Protein AF-0000000067003839 (afdb_homodimer)

Secondary structure (DSSP, 8-state):
-----EEEEEEESSS-TTGGGSHHHHHHHHHHHHHHTTTTTTSSS-TTEEEEEEEE-TTS-EEESHHHHHHHHHHHTTT-SEEEEEEEEEEEEE-SSEEEEEEEEEEEEE-SSPPPTT---EE-TT--EESEEEEEEEEEEEEE-TT-TTTTEEEEEEEEEE--HHHHHHHHHTTSS--/-PPP-EEEEEEESSS-TTGGGSHHHHHHHHHHHHHHTTTTTTSSS-TTEEEEEEEE-TTS-EEESHHHHHHHHHHHTTT-SEEEEEEEEEEEEE-SSEEEEEEEEEEEEE-SSPPPTT---EE-TT--EESEEEEEEEEEEEEE-TT-TTTTEEEEEEEEEE--HHHHHHHHHTTSS--

Sequence (358 aa):
MSVPTQPAFIHVGTWDDETRKHPAMKWMEDYTRNFNKRADWGQDECDWFSADFTLVKPDGSSHTGNAQAFKESKSMYQFFTSESHEPYLLVTWETKDGWNMIGQAHLFANLPGQATPQEKKVKDLQGREWDVKIPSAFVFHYVRQSGAAHEGIVLKRTEIMSDSMPAVQMLMARGVIKKMSVPTQPAFIHVGTWDDETRKHPAMKWMEDYTRNFNKRADWGQDECDWFSADFTLVKPDGSSHTGNAQAFKESKSMYQFFTSESHEPYLLVTWETKDGWNMIGQAHLFANLPGQATPQEKKVKDLQGREWDVKIPSAFVFHYVRQSGAAHEGIVLKRTEIMSDSMPAVQMLMARGVIKK

Organism: NCBI:txid86049

Nearest PDB structures (foldseek):
  3cnx-assembly1_B  TM=7.252E-01  e=3.110E-03  Streptomyces avermitilis
  3cnx-assembly2_C-2  TM=6.337E-01  e=1.577E-03  Streptomyces avermitilis
  3cnx-assembly1_A  TM=6.922E-01  e=6.490E-03  Streptomyces avermitilis
  1q40-assembly3_C-2  TM=6.680E-01  e=5.477E-03  Candida albicans
  4wwu-assembly2_I  TM=5.087E-01  e=8.613E-03  Saccharomyces cerevisiae S288C

Solvent-accessible surface area (backbone atoms only — not comparable to full-atom values): 18745 Å² total; per-residue (Å²): 126,86,63,73,57,44,64,23,35,71,45,81,44,55,93,46,77,70,47,52,55,31,68,67,49,34,51,47,51,52,49,49,54,38,54,50,68,50,60,65,68,86,49,68,54,51,76,57,40,32,71,70,13,30,35,29,44,29,72,53,53,71,36,66,26,26,41,58,21,42,52,51,57,50,58,73,50,64,71,39,78,43,47,43,77,46,43,47,32,41,39,32,34,76,50,98,60,38,32,41,33,45,34,32,28,37,40,32,30,32,60,67,64,61,81,55,93,83,64,63,72,42,64,53,97,87,64,50,76,25,58,41,66,33,42,28,30,43,35,40,31,39,30,64,35,88,84,42,83,57,90,25,43,25,33,42,32,39,37,38,15,32,34,52,46,66,61,51,53,50,29,36,75,37,64,69,41,85,119,126,87,63,75,57,45,65,23,36,70,44,81,43,56,91,48,76,73,47,52,55,32,69,69,48,34,51,46,52,52,50,50,54,40,54,48,67,50,61,66,67,86,48,68,55,49,76,56,40,32,71,70,12,31,35,29,43,30,71,53,53,73,35,65,26,26,40,60,20,42,52,52,56,50,57,75,49,62,70,39,79,43,49,44,78,46,43,47,32,41,41,34,33,74,50,96,58,38,32,40,35,45,32,32,27,38,39,33,29,32,60,66,63,61,80,56,92,83,64,61,73,41,65,53,97,87,64,51,76,25,59,43,65,33,43,28,30,41,35,39,32,38,30,62,34,89,84,41,82,57,89,24,42,24,33,42,31,40,37,40,16,31,33,52,46,66,61,50,53,50,30,38,75,37,64,69,39,85,118

pLDDT: mean 96.76, std 4.74, range [54.34, 98.94]

Foldseek 3Di:
DDDDDDDKDKDFFWDDPVLCVDPVSVLVVVVQVCVQVVPPLVDQFDLQADQFAWEQEQVGDIDTGGRGRSVVVCVVCVQFPGKHWTWGIWIWDADPFGIKIKTKTKIFTAGDADFDPPFDWDADPVGDTGRDIWIKMKMWDKGAAPPRPRPRIHTRYMYIHTDCVVVVVRCCVRVNDDD/DDDDDDDKDKDFFWDDPVLCVDPVSVLVVVVQVCVQVVPPVVDQFDLQADQFAWEQEQVRDIDTGGRGRSVVVCVVCVQFPGKHWTWGIWIWDADPFGIKIKGKTKIFTAGDADFDPPFDWDADPVGDTGRDIWIKMKMWDKGAAPPRPRPRIHTRYMYIHTDCCVVVVRCCVRVNDDD

Radius of gyration: 20.55 Å; Cα contacts (8 Å, |Δi|>4): 748; chains: 2; bounding box: 52×57×48 Å

Structure (mmCIF, N/CA/C/O backbone):
data_AF-0000000067003839-model_v1
#
loop_
_entity.id
_entity.type
_entity.pdbx_description
1 polymer 'SnoaL-like domain-containing protein'
#
loop_
_atom_site.group_PDB
_atom_site.id
_atom_site.type_symbol
_atom_site.label_atom_id
_atom_site.label_alt_id
_atom_site.label_comp_id
_atom_site.label_asym_id
_atom_site.label_entity_id
_atom_site.label_seq_id
_atom_site.pdbx_PDB_ins_code
_atom_site.Cartn_x
_atom_site.Cartn_y
_atom_site.Cartn_z
_atom_site.occupancy
_atom_site.B_iso_or_equiv
_atom_site.auth_seq_id
_atom_site.auth_comp_id
_atom_site.auth_asym_id
_atom_site.auth_atom_id
_atom_site.pdbx_PDB_model_num
ATOM 1 N N . MET A 1 1 ? 25.594 14.656 9.461 1 54.34 1 MET A N 1
ATOM 2 C CA . MET A 1 1 ? 25.984 13.25 9.578 1 54.34 1 MET A CA 1
ATOM 3 C C . MET A 1 1 ? 25.438 12.445 8.406 1 54.34 1 MET A C 1
ATOM 5 O O . MET A 1 1 ? 24.422 12.812 7.812 1 54.34 1 MET A O 1
ATOM 9 N N . SER A 1 2 ? 26.203 11.523 7.777 1 77.56 2 SER A N 1
ATOM 10 C CA . SER A 1 2 ? 25.859 10.812 6.551 1 77.56 2 SER A CA 1
ATOM 11 C C . SER A 1 2 ? 24.766 9.781 6.797 1 77.56 2 SER A C 1
ATOM 13 O O . SER A 1 2 ? 24.75 9.125 7.844 1 77.56 2 SER A O 1
ATOM 15 N N . VAL A 1 3 ? 23.578 9.758 6.176 1 89 3 VAL A N 1
ATOM 16 C CA . VAL A 1 3 ? 22.469 8.82 6.25 1 89 3 VAL A CA 1
ATOM 17 C C . VAL A 1 3 ? 22.891 7.469 5.672 1 89 3 VAL A C 1
ATOM 19 O O . VAL A 1 3 ? 23.406 7.402 4.559 1 89 3 VAL A O 1
ATOM 22 N N . PRO A 1 4 ? 22.922 6.465 6.621 1 92.62 4 PRO A N 1
ATOM 23 C CA . PRO A 1 4 ? 23.25 5.148 6.07 1 92.62 4 PRO A CA 1
ATOM 24 C C . PRO A 1 4 ? 22.328 4.738 4.926 1 92.62 4 PRO A C 1
ATOM 26 O O . PRO A 1 4 ? 21.109 4.922 5.02 1 92.62 4 PRO A O 1
ATOM 29 N N . THR A 1 5 ? 22.859 4.27 3.791 1 96.56 5 THR A N 1
ATOM 30 C CA . THR A 1 5 ? 22.078 3.768 2.664 1 96.56 5 THR A CA 1
ATOM 31 C C . THR A 1 5 ? 22.578 2.396 2.225 1 96.56 5 THR A C 1
ATOM 33 O O . THR A 1 5 ? 23.656 1.961 2.641 1 96.56 5 THR A O 1
ATOM 36 N N . GLN A 1 6 ? 21.828 1.678 1.548 1 96.62 6 GLN A N 1
ATOM 37 C CA . GLN A 1 6 ? 22.234 0.452 0.865 1 96.62 6 GLN A CA 1
ATOM 38 C C . GLN A 1 6 ? 21.734 0.438 -0.577 1 96.62 6 GLN A C 1
ATOM 40 O O . GLN A 1 6 ? 20.797 1.159 -0.922 1 96.62 6 GLN A O 1
ATOM 45 N N . PRO A 1 7 ? 22.344 -0.378 -1.422 1 97.62 7 PRO A N 1
ATOM 46 C CA . PRO A 1 7 ? 21.922 -0.441 -2.822 1 97.62 7 PRO A CA 1
ATOM 47 C C . PRO A 1 7 ? 20.516 -1.012 -2.986 1 97.62 7 PRO A C 1
ATOM 49 O O . PRO A 1 7 ? 20.188 -2.045 -2.396 1 97.62 7 PRO A O 1
ATOM 52 N N . ALA A 1 8 ? 19.688 -0.333 -3.752 1 98.5 8 ALA A N 1
ATOM 53 C CA . ALA A 1 8 ? 18.359 -0.797 -4.102 1 98.5 8 ALA A CA 1
ATOM 54 C C . ALA A 1 8 ? 18.109 -0.688 -5.602 1 98.5 8 ALA A C 1
ATOM 56 O O . ALA A 1 8 ? 18.516 0.292 -6.234 1 98.5 8 ALA A O 1
ATOM 57 N N . PHE A 1 9 ? 17.531 -1.744 -6.156 1 98.62 9 PHE A N 1
ATOM 58 C CA . PHE A 1 9 ? 17.016 -1.69 -7.52 1 98.62 9 PHE A CA 1
ATOM 59 C C . PHE A 1 9 ? 15.68 -0.979 -7.559 1 98.62 9 PHE A C 1
ATOM 61 O O . PHE A 1 9 ? 14.695 -1.464 -6.996 1 98.62 9 PHE A O 1
ATOM 68 N N . ILE A 1 10 ? 15.641 0.195 -8.148 1 98.5 10 ILE A N 1
ATOM 69 C CA . ILE A 1 10 ? 14.43 0.998 -8.227 1 98.5 10 ILE A CA 1
ATOM 70 C C . ILE A 1 10 ? 13.984 1.122 -9.68 1 98.5 10 ILE A C 1
ATOM 72 O O . ILE A 1 10 ? 14.758 1.555 -10.539 1 98.5 10 ILE A O 1
ATOM 76 N N . HIS A 1 11 ? 12.75 0.712 -9.961 1 98.44 11 HIS A N 1
ATOM 77 C CA . HIS A 1 11 ? 12.211 0.742 -11.312 1 98.44 11 HIS A CA 1
ATOM 78 C C . HIS A 1 11 ? 10.836 1.394 -11.344 1 98.44 11 HIS A C 1
ATOM 80 O O . HIS A 1 11 ? 9.938 0.994 -10.602 1 98.44 11 HIS A O 1
ATOM 86 N N . VAL A 1 12 ? 10.688 2.428 -12.18 1 98 12 VAL A N 1
ATOM 87 C CA . VAL A 1 12 ? 9.398 3.055 -12.445 1 98 12 VAL A CA 1
ATOM 88 C C . VAL A 1 12 ? 8.867 2.586 -13.797 1 98 12 VAL A C 1
ATOM 90 O O . VAL A 1 12 ? 9.5 2.822 -14.836 1 98 12 VAL A O 1
ATOM 93 N N . GLY A 1 13 ? 7.77 1.955 -13.773 1 97.94 13 GLY A N 1
ATOM 94 C CA . GLY A 1 13 ? 7.203 1.351 -14.969 1 97.94 13 GLY A CA 1
ATOM 95 C C . GLY A 1 13 ? 6.809 -0.102 -14.773 1 97.94 13 GLY A C 1
ATOM 96 O O . GLY A 1 13 ? 6.949 -0.647 -13.68 1 97.94 13 GLY A O 1
ATOM 97 N N . THR A 1 14 ? 6.277 -0.673 -15.836 1 98.38 14 THR A N 1
ATOM 98 C CA . THR A 1 14 ? 5.836 -2.062 -15.781 1 98.38 14 THR A CA 1
ATOM 99 C C . THR A 1 14 ? 6.984 -3.01 -16.125 1 98.38 14 THR A C 1
ATOM 101 O O . THR A 1 14 ? 8.141 -2.592 -16.188 1 98.38 14 THR A O 1
ATOM 104 N N . TRP A 1 15 ? 6.719 -4.305 -16.156 1 98.25 15 TRP A N 1
ATOM 105 C CA . TRP A 1 15 ? 7.734 -5.293 -16.516 1 98.25 15 TRP A CA 1
ATOM 106 C C . TRP A 1 15 ? 8.414 -4.93 -17.828 1 98.25 15 TRP A C 1
ATOM 108 O O . TRP A 1 15 ? 7.746 -4.613 -18.812 1 98.25 15 TRP A O 1
ATOM 118 N N . ASP A 1 16 ? 9.711 -4.941 -17.844 1 97.31 16 ASP A N 1
ATOM 119 C CA . ASP A 1 16 ? 10.445 -4.695 -19.078 1 97.31 16 ASP A CA 1
ATOM 120 C C . ASP A 1 16 ? 11.805 -5.391 -19.062 1 97.31 16 ASP A C 1
ATOM 122 O O . ASP A 1 16 ? 12.062 -6.223 -18.203 1 97.31 16 ASP A O 1
ATOM 126 N N . ASP A 1 17 ? 12.656 -5.09 -20.047 1 96.69 17 ASP A N 1
ATOM 127 C CA . ASP A 1 17 ? 13.945 -5.758 -20.172 1 96.69 17 ASP A CA 1
ATOM 128 C C . ASP A 1 17 ? 14.844 -5.457 -18.969 1 96.69 17 ASP A C 1
ATOM 130 O O . ASP A 1 17 ? 15.617 -6.312 -18.547 1 96.69 17 ASP A O 1
ATOM 134 N N . GLU A 1 18 ? 14.688 -4.266 -18.453 1 96.06 18 GLU A N 1
ATOM 135 C CA . GLU A 1 18 ? 15.516 -3.889 -17.312 1 96.06 18 GLU A CA 1
ATOM 136 C C . GLU A 1 18 ? 15.141 -4.695 -16.078 1 96.06 18 GLU A C 1
ATOM 138 O O . GLU A 1 18 ? 16.016 -5.188 -15.359 1 96.06 18 GLU A O 1
ATOM 143 N N . THR A 1 19 ? 13.828 -4.816 -15.828 1 97.56 19 THR A N 1
ATOM 144 C CA . THR A 1 19 ? 13.414 -5.566 -14.648 1 97.56 19 THR A CA 1
AT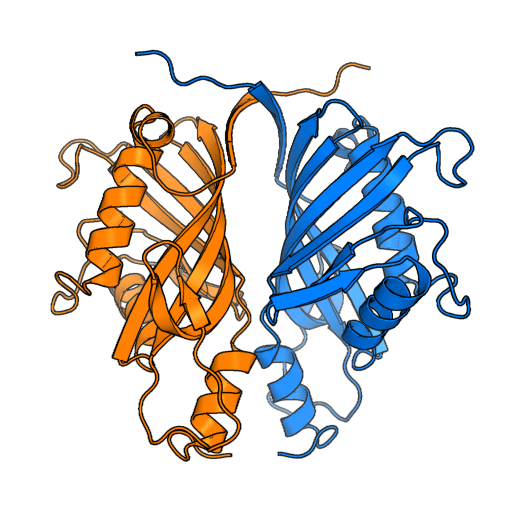OM 145 C C . THR A 1 19 ? 13.828 -7.031 -14.758 1 97.56 19 THR A C 1
ATOM 147 O O . THR A 1 19 ? 14.125 -7.676 -13.75 1 97.56 19 THR A O 1
ATOM 150 N N . ARG A 1 20 ? 13.898 -7.566 -15.914 1 97.12 20 ARG A N 1
ATOM 151 C CA . ARG A 1 20 ? 14.18 -8.984 -16.125 1 97.12 20 ARG A CA 1
ATOM 152 C C . ARG A 1 20 ? 15.656 -9.289 -15.898 1 97.12 20 ARG A C 1
ATOM 154 O O . ARG A 1 20 ? 16.047 -10.453 -15.797 1 97.12 20 ARG A O 1
ATOM 161 N N . LYS A 1 21 ? 16.484 -8.227 -15.812 1 96.25 21 LYS A N 1
ATOM 162 C CA . LYS A 1 21 ? 17.875 -8.422 -15.469 1 96.25 21 LYS A CA 1
ATOM 163 C C . LYS A 1 21 ? 18.047 -8.758 -13.984 1 96.25 21 LYS A C 1
ATOM 165 O O . LYS A 1 21 ? 19.062 -9.32 -13.578 1 96.25 21 LYS A O 1
ATOM 170 N N . HIS A 1 22 ? 17.141 -8.336 -13.188 1 97.38 22 HIS A N 1
ATOM 171 C CA . HIS A 1 22 ? 17.156 -8.648 -11.766 1 97.38 22 HIS A CA 1
ATOM 172 C C . HIS A 1 22 ? 16.531 -10 -11.492 1 97.38 22 HIS A C 1
ATOM 174 O O . HIS A 1 22 ? 15.359 -10.227 -11.812 1 97.38 22 HIS A O 1
ATOM 180 N N . PRO A 1 23 ? 17.188 -10.898 -10.867 1 96.25 23 PRO A N 1
ATOM 181 C CA . PRO A 1 23 ? 16.656 -12.266 -10.727 1 96.25 23 PRO A CA 1
ATOM 182 C C . PRO A 1 23 ? 15.328 -12.312 -9.984 1 96.25 23 PRO A C 1
ATOM 184 O O . PRO A 1 23 ? 14.414 -13.031 -10.383 1 96.25 23 PRO A O 1
ATOM 187 N N . ALA A 1 24 ? 15.133 -11.562 -8.906 1 97.62 24 ALA A N 1
ATOM 188 C CA . ALA A 1 24 ? 13.891 -11.57 -8.141 1 97.62 24 ALA A CA 1
ATOM 189 C C . ALA A 1 24 ? 12.75 -10.945 -8.938 1 97.62 24 ALA A C 1
ATOM 191 O O . ALA A 1 24 ? 11.602 -11.367 -8.82 1 97.62 24 ALA A O 1
ATOM 192 N N . MET A 1 25 ? 13.078 -9.93 -9.734 1 98.25 25 MET A N 1
ATOM 193 C CA . MET A 1 25 ? 12.031 -9.258 -10.508 1 98.25 25 MET A CA 1
ATOM 194 C C . MET A 1 25 ? 11.594 -10.125 -11.688 1 98.25 25 MET A C 1
ATOM 196 O O . MET A 1 25 ? 10.406 -10.164 -12.023 1 98.25 25 MET A O 1
ATOM 200 N N . LYS A 1 26 ? 12.602 -10.711 -12.281 1 97.94 26 LYS A N 1
ATOM 201 C CA . LYS A 1 26 ? 12.25 -11.68 -13.32 1 97.94 26 LYS A CA 1
ATOM 202 C C . LYS A 1 26 ? 11.352 -12.781 -12.758 1 97.94 26 LYS A C 1
ATOM 204 O O . LYS A 1 26 ? 10.336 -13.125 -13.367 1 97.94 26 LYS A O 1
ATOM 209 N N . TRP A 1 27 ? 11.75 -13.352 -11.664 1 98.38 27 TRP A N 1
ATOM 210 C CA . TRP A 1 27 ? 10.969 -14.359 -10.961 1 98.38 27 TRP A CA 1
ATOM 211 C C . TRP A 1 27 ? 9.562 -13.844 -10.641 1 98.38 27 TRP A C 1
ATOM 213 O O . TRP A 1 27 ? 8.57 -14.539 -10.883 1 98.38 27 TRP A O 1
ATOM 223 N N . MET A 1 28 ? 9.414 -12.609 -10.148 1 98.62 28 MET A N 1
ATOM 224 C CA . MET A 1 28 ? 8.148 -12.016 -9.742 1 98.62 28 MET A CA 1
ATOM 225 C C . MET A 1 28 ? 7.223 -11.844 -10.945 1 98.62 28 MET A C 1
ATOM 227 O O . MET A 1 28 ? 6.008 -12.031 -10.836 1 98.62 28 MET A O 1
ATOM 231 N N . GLU A 1 29 ? 7.809 -11.406 -12.07 1 98.62 29 GLU A N 1
ATOM 232 C CA . GLU A 1 29 ? 7.004 -11.312 -13.281 1 98.62 29 GLU A CA 1
ATOM 233 C C . GLU A 1 29 ? 6.371 -12.656 -13.633 1 98.62 29 GLU A C 1
ATOM 235 O O . GLU A 1 29 ? 5.176 -12.727 -13.922 1 98.62 29 GLU A O 1
ATOM 240 N N . ASP A 1 30 ? 7.125 -13.695 -13.578 1 98.31 30 ASP A N 1
ATOM 241 C CA . ASP A 1 30 ? 6.633 -15.031 -13.891 1 98.31 30 ASP A CA 1
ATOM 242 C C . ASP A 1 30 ? 5.566 -15.469 -12.883 1 98.31 30 ASP A C 1
ATOM 244 O O . ASP A 1 30 ? 4.535 -16.031 -13.266 1 98.31 30 ASP A O 1
ATOM 248 N N . TYR A 1 31 ? 5.832 -15.242 -11.641 1 98.38 31 TYR A N 1
ATOM 249 C CA . TYR A 1 31 ? 4.867 -15.562 -10.594 1 98.38 31 TYR A CA 1
ATOM 250 C C . TYR A 1 31 ? 3.555 -14.82 -10.82 1 98.38 31 TYR A C 1
ATOM 252 O O . TYR A 1 31 ? 2.477 -15.406 -10.734 1 98.38 31 TYR A O 1
ATOM 260 N N . THR A 1 32 ? 3.648 -13.5 -11.086 1 98.44 32 THR A N 1
ATOM 261 C CA . THR A 1 32 ? 2.471 -12.664 -11.289 1 98.44 32 THR A CA 1
ATOM 262 C C . THR A 1 32 ? 1.638 -13.172 -12.461 1 98.44 32 THR A C 1
ATOM 264 O O . THR A 1 32 ? 0.414 -13.281 -12.359 1 98.44 32 THR A O 1
ATOM 267 N N . ARG A 1 33 ? 2.332 -13.508 -13.523 1 97.75 33 ARG A N 1
ATOM 268 C CA . ARG A 1 33 ? 1.643 -14.031 -14.703 1 97.75 33 ARG A CA 1
ATOM 269 C C . ARG A 1 33 ? 0.949 -15.352 -14.383 1 97.75 33 ARG A C 1
ATOM 271 O O . ARG A 1 33 ? -0.197 -15.57 -14.789 1 97.75 33 ARG A O 1
ATOM 278 N N . ASN A 1 34 ? 1.661 -16.203 -13.727 1 97.75 34 ASN A N 1
ATOM 279 C CA . ASN A 1 34 ? 1.079 -17.469 -13.305 1 97.75 34 ASN A CA 1
ATOM 280 C C . ASN A 1 34 ? -0.153 -17.266 -12.43 1 97.75 34 ASN A C 1
ATOM 282 O O . ASN A 1 34 ? -1.181 -17.906 -12.633 1 97.75 34 ASN A O 1
ATOM 286 N N . PHE A 1 35 ? -0.083 -16.344 -11.445 1 97.94 35 PHE A N 1
ATOM 287 C CA . PHE A 1 35 ? -1.173 -16.047 -10.523 1 97.94 35 PHE A CA 1
ATOM 288 C C . PHE A 1 35 ? -2.381 -15.5 -11.273 1 97.94 35 PHE A C 1
ATOM 290 O O . PHE A 1 35 ? -3.514 -15.93 -11.031 1 97.94 35 PHE A O 1
ATOM 297 N N . ASN A 1 36 ? -2.121 -14.555 -12.156 1 97.81 36 ASN A N 1
ATOM 298 C CA . ASN A 1 36 ? -3.197 -13.938 -12.914 1 97.81 36 ASN A CA 1
ATOM 299 C C . ASN A 1 36 ? -3.951 -14.961 -13.758 1 97.81 36 ASN A C 1
ATOM 301 O O . ASN A 1 36 ? -5.148 -14.797 -14.016 1 97.81 36 ASN A O 1
ATOM 305 N N . LYS A 1 37 ? -3.242 -16 -14.188 1 97.25 37 LYS A N 1
ATOM 306 C CA . LYS A 1 37 ? -3.861 -17.078 -14.961 1 97.25 37 LYS A CA 1
ATOM 307 C C . LYS A 1 37 ? -4.539 -18.094 -14.047 1 97.25 37 LYS A C 1
ATOM 309 O O . LYS A 1 37 ? -5.176 -19.031 -14.523 1 97.25 37 LYS A O 1
ATOM 314 N N . ARG A 1 38 ? -4.293 -17.891 -12.734 1 97.12 38 ARG A N 1
ATOM 315 C CA . ARG A 1 38 ? -4.789 -18.828 -11.727 1 97.12 38 ARG A CA 1
ATOM 316 C C . ARG A 1 38 ? -4.301 -20.234 -12 1 97.12 38 ARG A C 1
ATOM 318 O O . ARG A 1 38 ? -5.059 -21.203 -11.859 1 97.12 38 ARG A O 1
ATOM 325 N N . ALA A 1 39 ? -3.033 -20.219 -12.422 1 92.75 39 ALA A N 1
ATOM 326 C CA . ALA A 1 39 ? -2.416 -21.516 -12.688 1 92.75 39 ALA A CA 1
ATOM 327 C C . ALA A 1 39 ? -2.199 -22.297 -11.391 1 92.75 39 ALA A C 1
ATOM 329 O O . ALA A 1 39 ? -1.756 -21.734 -10.391 1 92.75 39 ALA A O 1
ATOM 330 N N . ASP A 1 40 ? -2.686 -23.531 -11.25 1 89.38 40 ASP A N 1
ATOM 331 C CA . ASP A 1 40 ? -2.439 -24.469 -10.164 1 89.38 40 ASP A CA 1
ATOM 332 C C . ASP A 1 40 ? -3.295 -24.141 -8.945 1 89.38 40 ASP A C 1
ATOM 334 O O . ASP A 1 40 ? -2.951 -24.5 -7.82 1 89.38 40 ASP A O 1
ATOM 338 N N . TRP A 1 41 ? -4.324 -23.297 -9.133 1 95.75 41 TRP A N 1
ATOM 339 C CA . TRP A 1 41 ? -5.203 -22.922 -8.031 1 95.75 41 TRP A CA 1
ATOM 340 C C . TRP A 1 41 ? -5.996 -24.141 -7.539 1 95.75 41 TRP A C 1
ATOM 342 O O . TRP A 1 41 ? -6.613 -24.094 -6.473 1 95.75 41 TRP A O 1
ATOM 352 N N . GLY A 1 42 ? -5.926 -25.203 -8.25 1 95.56 42 GLY A N 1
ATOM 353 C CA . GLY A 1 42 ? -6.551 -26.453 -7.812 1 95.56 42 GLY A CA 1
ATOM 354 C C . GLY A 1 42 ? -5.73 -27.203 -6.781 1 95.56 42 GLY A C 1
ATOM 355 O O . GLY A 1 42 ? -6.23 -28.109 -6.129 1 95.56 42 GLY A O 1
ATOM 356 N N . GLN A 1 43 ? -4.496 -26.828 -6.594 1 97.19 43 GLN A N 1
ATOM 357 C CA . GLN A 1 43 ? -3.607 -27.484 -5.645 1 97.19 43 GLN A CA 1
ATOM 358 C C . GLN A 1 43 ? -3.824 -26.969 -4.23 1 97.19 43 GLN A C 1
ATOM 360 O O . GLN A 1 43 ? -4.312 -25.844 -4.047 1 97.19 43 GLN A O 1
ATOM 365 N N . ASP A 1 44 ? -3.445 -27.766 -3.285 1 96.88 44 ASP A N 1
ATOM 366 C CA . ASP A 1 44 ? -3.574 -27.375 -1.885 1 96.88 44 ASP A CA 1
ATOM 367 C C . ASP A 1 44 ? -2.445 -26.438 -1.472 1 96.88 44 ASP A C 1
ATOM 369 O O . ASP A 1 44 ? -2.615 -25.609 -0.568 1 96.88 44 ASP A O 1
ATOM 373 N N . GLU A 1 45 ? -1.32 -26.672 -2.133 1 97.88 45 GLU A N 1
ATOM 374 C CA . GLU A 1 45 ? -0.147 -25.844 -1.851 1 97.88 45 GLU A CA 1
ATOM 375 C C . GLU A 1 45 ? 0.372 -25.172 -3.117 1 97.88 45 GLU A C 1
ATOM 377 O O . GLU A 1 45 ? 0.023 -25.578 -4.23 1 97.88 45 GLU A O 1
ATOM 382 N N . CYS A 1 46 ? 1.155 -24.125 -2.898 1 98 46 CYS A N 1
ATOM 383 C CA . CYS A 1 46 ? 1.741 -23.359 -3.996 1 98 46 CYS A CA 1
ATOM 384 C C . CYS A 1 46 ? 3.25 -23.562 -4.055 1 98 46 CYS A C 1
ATOM 386 O O . CYS A 1 46 ? 3.961 -23.266 -3.098 1 98 46 CYS A O 1
ATOM 388 N N . ASP A 1 47 ? 3.768 -24.031 -5.109 1 97.56 47 ASP A N 1
ATOM 389 C CA . ASP A 1 47 ? 5.191 -24.312 -5.227 1 97.56 47 ASP A CA 1
ATOM 390 C C . ASP A 1 47 ? 6.012 -23.031 -5.355 1 97.56 47 ASP A C 1
ATOM 392 O O . ASP A 1 47 ? 7.242 -23.078 -5.348 1 97.56 47 ASP A O 1
ATOM 396 N N . TRP A 1 48 ? 5.387 -21.859 -5.445 1 98.56 48 TRP A N 1
ATOM 397 C CA . TRP A 1 48 ? 6.062 -20.562 -5.449 1 98.56 48 TRP A CA 1
ATOM 398 C C . TRP A 1 48 ? 6.312 -20.078 -4.023 1 98.56 48 TRP A C 1
ATOM 400 O O . TRP A 1 48 ? 7.051 -19.109 -3.812 1 98.56 48 TRP A O 1
ATOM 410 N N . PHE A 1 49 ? 5.719 -20.734 -3.037 1 98.62 49 PHE A N 1
ATOM 411 C CA . PHE A 1 49 ? 5.785 -20.312 -1.642 1 98.62 49 PHE A CA 1
ATOM 412 C C . PHE A 1 49 ? 6.711 -21.219 -0.847 1 98.62 49 PHE A C 1
ATOM 414 O O . PHE A 1 49 ? 6.805 -22.422 -1.131 1 98.62 49 PHE A O 1
ATOM 421 N N . SER A 1 50 ? 7.414 -20.656 0.135 1 98.62 50 SER A N 1
ATOM 422 C CA . SER A 1 50 ? 8.094 -21.484 1.125 1 98.62 50 SER A CA 1
ATOM 423 C C . SER A 1 50 ? 7.094 -22.219 2.006 1 98.62 50 SER A C 1
ATOM 425 O O . SER A 1 50 ? 5.91 -21.875 2.037 1 98.62 50 SER A O 1
ATOM 427 N N . ALA A 1 51 ? 7.531 -23.156 2.736 1 98.19 51 ALA A N 1
ATOM 428 C CA . ALA A 1 51 ? 6.672 -23.953 3.607 1 98.19 51 ALA A CA 1
ATOM 429 C C . ALA A 1 51 ? 6.031 -23.094 4.688 1 98.19 51 ALA A C 1
ATOM 431 O O . ALA A 1 51 ? 4.887 -23.328 5.082 1 98.19 51 ALA A O 1
ATOM 432 N N . ASP A 1 52 ? 6.746 -22.125 5.121 1 98.56 52 ASP A N 1
ATOM 433 C CA . ASP A 1 52 ? 6.277 -21.25 6.184 1 98.56 52 ASP A CA 1
ATOM 434 C C . ASP A 1 52 ? 5.852 -19.891 5.629 1 98.56 52 ASP A C 1
ATOM 436 O O . ASP A 1 52 ? 5.996 -18.875 6.297 1 98.56 52 ASP A O 1
ATOM 440 N N . PHE A 1 53 ? 5.395 -19.844 4.402 1 98.75 53 PHE A N 1
ATOM 441 C CA . PHE A 1 53 ? 4.926 -18.625 3.762 1 98.75 53 PHE A CA 1
ATOM 442 C C . PHE A 1 53 ? 3.883 -17.922 4.625 1 98.75 53 PHE A C 1
ATOM 444 O O . PHE A 1 53 ? 3.008 -18.578 5.199 1 98.75 53 PHE A O 1
ATOM 451 N N . THR A 1 54 ? 3.969 -16.578 4.715 1 98.94 54 THR A N 1
ATOM 452 C CA . THR A 1 54 ? 2.994 -15.758 5.434 1 98.94 54 THR A CA 1
ATOM 453 C C . THR A 1 54 ? 2.33 -14.758 4.496 1 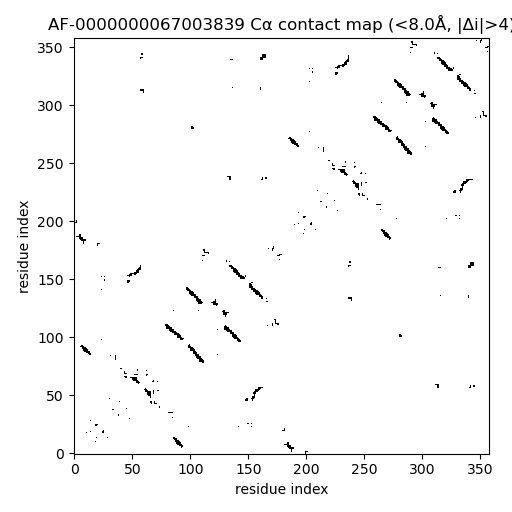98.94 54 THR A C 1
ATOM 455 O O . THR A 1 54 ? 3.014 -14.039 3.764 1 98.94 54 THR A O 1
ATOM 458 N N . LEU A 1 55 ? 1.042 -14.75 4.473 1 98.88 55 LEU A N 1
ATOM 459 C CA . LEU A 1 55 ? 0.233 -13.727 3.814 1 98.88 55 LEU A CA 1
ATOM 460 C C . LEU A 1 55 ? -0.358 -12.758 4.836 1 98.88 55 LEU A C 1
ATOM 462 O O . LEU A 1 55 ? -1.006 -13.18 5.797 1 98.88 55 LEU A O 1
ATOM 466 N N . VAL A 1 56 ? -0.142 -11.492 4.68 1 98.75 56 VAL A N 1
ATOM 467 C CA . VAL A 1 56 ? -0.874 -10.453 5.387 1 98.75 56 VAL A CA 1
ATOM 468 C C . VAL A 1 56 ? -1.857 -9.773 4.438 1 98.75 56 VAL A C 1
ATOM 470 O O . VAL A 1 56 ? -1.451 -9.164 3.443 1 98.75 56 VAL A O 1
ATOM 473 N N . LYS A 1 57 ? -3.109 -9.906 4.723 1 98.38 57 LYS A N 1
ATOM 474 C CA . LYS A 1 57 ? -4.18 -9.367 3.885 1 98.38 57 LYS A CA 1
ATOM 475 C C . LYS A 1 57 ? -4.379 -7.875 4.148 1 98.38 57 LYS A C 1
ATOM 477 O O . LYS A 1 57 ? -3.896 -7.344 5.148 1 98.38 57 LYS A O 1
ATOM 482 N N . PRO A 1 58 ? -5.125 -7.219 3.301 1 98.19 58 PRO A N 1
ATOM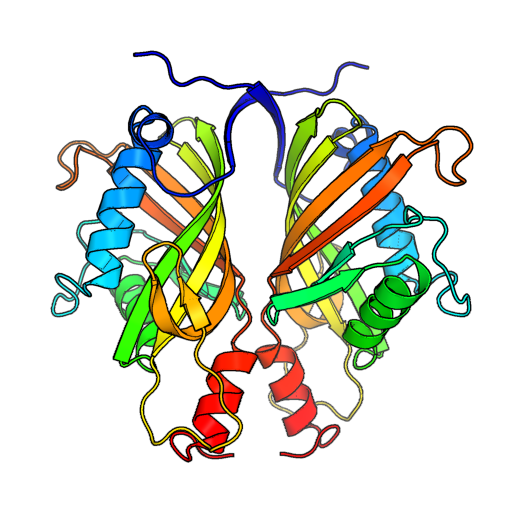 483 C CA . PRO A 1 58 ? -5.324 -5.773 3.445 1 98.19 58 PRO A CA 1
ATOM 484 C C . PRO A 1 58 ? -6.012 -5.402 4.758 1 98.19 58 PRO A C 1
ATOM 486 O O . PRO A 1 58 ? -5.812 -4.301 5.273 1 98.19 58 PRO A O 1
ATOM 489 N N . ASP A 1 59 ? -6.734 -6.254 5.34 1 95.88 59 ASP A N 1
ATOM 490 C CA . ASP A 1 59 ? -7.449 -5.957 6.578 1 95.88 59 ASP A CA 1
ATOM 491 C C . ASP A 1 59 ? -6.559 -6.191 7.797 1 95.88 59 ASP A C 1
ATOM 493 O O . ASP A 1 59 ? -7.004 -6.039 8.938 1 95.88 59 ASP A O 1
ATOM 497 N N . GLY A 1 60 ? -5.324 -6.664 7.543 1 96.62 60 GLY A N 1
ATOM 498 C CA . GLY A 1 60 ? -4.359 -6.836 8.617 1 96.62 60 GLY A CA 1
ATOM 499 C C . GLY A 1 60 ? -4.273 -8.266 9.117 1 96.62 60 GLY A C 1
ATOM 500 O O . GLY A 1 60 ? -3.373 -8.602 9.891 1 96.62 60 GLY A O 1
ATOM 501 N N . SER A 1 61 ? -5.215 -9.117 8.688 1 97.31 61 SER A N 1
ATOM 502 C CA . SER A 1 61 ? -5.125 -10.508 9.109 1 97.31 61 SER A CA 1
ATOM 503 C C . SER A 1 61 ? -3.895 -11.188 8.523 1 97.31 61 SER A C 1
ATOM 505 O O . SER A 1 61 ? -3.533 -10.945 7.371 1 97.31 61 SER A O 1
ATOM 507 N N . SER A 1 62 ? -3.324 -12.016 9.312 1 98.38 62 SER A N 1
ATOM 508 C CA . SER A 1 62 ? -2.109 -12.727 8.93 1 98.38 62 SER A CA 1
ATOM 509 C C . SER A 1 62 ? -2.328 -14.234 8.945 1 98.38 62 SER A C 1
ATOM 511 O O . SER A 1 62 ? -2.963 -14.766 9.859 1 98.38 62 SER A O 1
ATOM 513 N N . HIS A 1 63 ? -1.893 -14.906 7.914 1 98.81 63 HIS A N 1
ATOM 514 C CA . HIS A 1 63 ? -2.012 -16.359 7.754 1 98.81 63 HIS A CA 1
ATOM 515 C C . HIS A 1 63 ? -0.668 -16.984 7.406 1 98.81 63 HIS A C 1
ATOM 517 O O . HIS A 1 63 ? -0.033 -16.594 6.422 1 98.81 63 HIS A O 1
ATOM 523 N N . THR A 1 64 ? -0.296 -17.984 8.148 1 98.81 64 THR A N 1
ATOM 524 C CA . THR A 1 64 ? 1.018 -18.594 7.973 1 98.81 64 THR A CA 1
ATOM 525 C C . THR A 1 64 ? 0.885 -20.078 7.648 1 98.81 64 THR A C 1
ATOM 527 O O . THR A 1 64 ? 0.004 -20.766 8.18 1 98.81 64 THR A O 1
ATOM 530 N N . GLY A 1 65 ? 1.834 -20.562 6.922 1 98.88 65 GLY A N 1
ATOM 531 C CA . GLY A 1 65 ? 1.819 -21.906 6.359 1 98.88 65 GLY A CA 1
ATOM 532 C C . GLY A 1 65 ? 1.409 -21.938 4.898 1 98.88 65 GLY A C 1
ATOM 533 O O . GLY A 1 65 ? 0.45 -21.266 4.504 1 98.88 65 GLY A O 1
ATOM 534 N N . ASN A 1 66 ? 2.168 -22.672 4.113 1 98.69 66 ASN A N 1
ATOM 535 C CA . ASN A 1 66 ? 1.962 -22.656 2.67 1 98.69 66 ASN A CA 1
ATOM 536 C C . ASN A 1 66 ? 0.505 -22.938 2.309 1 98.69 66 ASN A C 1
ATOM 538 O O . ASN A 1 66 ? -0.171 -22.078 1.735 1 98.69 66 ASN A O 1
ATOM 542 N N . ALA A 1 67 ? -0.052 -24 2.771 1 98.69 67 ALA A N 1
ATOM 543 C CA . ALA A 1 67 ? -1.399 -24.422 2.389 1 98.69 67 ALA A CA 1
ATOM 544 C C . ALA A 1 67 ? -2.438 -23.406 2.855 1 98.69 67 ALA A C 1
ATOM 546 O O . ALA A 1 67 ? -3.283 -22.969 2.072 1 98.69 67 ALA A O 1
ATOM 547 N N . GLN A 1 68 ? -2.334 -23.016 4.055 1 98.62 68 GLN A N 1
ATOM 548 C CA . GLN A 1 68 ? -3.297 -22.078 4.633 1 98.62 68 GLN A CA 1
ATOM 549 C C . GLN A 1 68 ? -3.215 -20.719 3.961 1 98.62 68 GLN A C 1
ATOM 551 O O . GLN A 1 68 ? -4.238 -20.141 3.588 1 98.62 68 GLN A O 1
ATOM 556 N N . ALA A 1 69 ? -2.02 -20.203 3.807 1 98.75 69 ALA A N 1
ATOM 557 C CA . ALA A 1 69 ? -1.839 -18.875 3.217 1 98.75 69 ALA A CA 1
ATOM 558 C C . ALA A 1 69 ? -2.223 -18.875 1.741 1 98.75 69 ALA A C 1
ATOM 560 O O . ALA A 1 69 ? -2.732 -17.875 1.227 1 98.75 69 ALA A O 1
ATOM 561 N N . PHE A 1 70 ? -1.957 -20.016 1.077 1 98.56 70 PHE A N 1
ATOM 562 C CA . PHE A 1 70 ? -2.355 -20.141 -0.32 1 98.56 70 PHE A CA 1
ATOM 563 C C . PHE A 1 70 ? -3.873 -20.125 -0.453 1 98.56 70 PHE A C 1
ATOM 565 O O . PHE A 1 70 ? -4.422 -19.422 -1.294 1 98.56 70 PHE A O 1
ATOM 572 N N . LYS A 1 71 ? -4.547 -20.828 0.387 1 98.38 71 LYS A N 1
ATOM 573 C CA . LYS A 1 71 ? -6.004 -20.828 0.422 1 98.38 71 LYS A CA 1
ATOM 574 C C . LYS A 1 71 ? -6.543 -19.406 0.621 1 98.38 71 LYS A C 1
ATOM 576 O O . LYS A 1 71 ? -7.48 -19 -0.068 1 98.38 71 LYS A O 1
ATOM 581 N N . GLU A 1 72 ? -5.945 -18.656 1.495 1 98.25 72 GLU A N 1
ATOM 582 C CA . GLU A 1 72 ? -6.371 -17.297 1.769 1 98.25 72 GLU A CA 1
ATOM 583 C C . GLU A 1 72 ? -6.07 -16.375 0.587 1 98.25 72 GLU A C 1
ATOM 585 O O . GLU A 1 72 ? -6.84 -15.453 0.295 1 98.25 72 GLU A O 1
ATOM 590 N N . SER A 1 73 ? -4.91 -16.578 -0.073 1 97.88 73 SER A N 1
ATOM 591 C CA . SER A 1 73 ? -4.574 -15.812 -1.263 1 97.88 73 SER A CA 1
ATOM 592 C C . SER A 1 73 ? -5.641 -15.961 -2.342 1 97.88 73 SER A C 1
ATOM 594 O O . SER A 1 73 ? -6.094 -14.969 -2.916 1 97.88 73 SER A O 1
ATOM 596 N N . LYS A 1 74 ? -6.043 -17.203 -2.502 1 97.44 74 LYS A N 1
ATOM 597 C CA . LYS A 1 74 ? -7.078 -17.484 -3.494 1 97.44 74 LYS A CA 1
ATOM 598 C C . LYS A 1 74 ? -8.414 -16.875 -3.088 1 97.44 74 LYS A C 1
ATOM 600 O O . LYS A 1 74 ? -9.117 -16.297 -3.922 1 97.44 74 LYS A O 1
ATOM 605 N N . SER A 1 75 ? -8.688 -16.922 -1.841 1 96.5 75 SER A N 1
ATOM 606 C CA . SER A 1 75 ? -9.969 -16.453 -1.332 1 96.5 75 SER A CA 1
ATOM 607 C C . SER A 1 75 ? -10.141 -14.953 -1.564 1 96.5 75 SER A C 1
ATOM 609 O O . SER A 1 75 ? -11.25 -14.484 -1.807 1 96.5 75 SER A O 1
ATOM 611 N N . MET A 1 76 ? -9.109 -14.203 -1.574 1 96.12 76 MET A N 1
ATOM 612 C CA . MET A 1 76 ? -9.156 -12.758 -1.785 1 96.12 76 MET A CA 1
ATOM 613 C C . MET A 1 76 ? -9.602 -12.43 -3.207 1 96.12 76 MET A C 1
ATOM 615 O O . MET A 1 76 ? -10.172 -11.367 -3.455 1 96.12 76 MET A O 1
ATOM 619 N N . TYR A 1 77 ? -9.336 -13.312 -4.098 1 96.62 77 TYR A N 1
ATOM 620 C CA . TYR A 1 77 ? -9.57 -13.023 -5.508 1 96.62 77 TYR A CA 1
ATOM 621 C C . TYR A 1 77 ? -10.797 -13.773 -6.02 1 96.62 77 TYR A C 1
ATOM 623 O O . TYR A 1 77 ? -11.109 -13.719 -7.211 1 96.62 77 TYR A O 1
ATOM 631 N N . GLN A 1 78 ? -11.461 -14.445 -5.105 1 92.56 78 GLN A N 1
ATOM 632 C CA . GLN A 1 78 ? -12.555 -15.32 -5.496 1 92.56 78 GLN A CA 1
ATOM 633 C C . GLN A 1 78 ? -13.727 -14.516 -6.062 1 92.56 78 GLN A C 1
ATOM 635 O O . GLN A 1 78 ? -14.547 -15.047 -6.812 1 92.56 78 GLN A O 1
ATOM 640 N N . PHE A 1 79 ? -13.75 -13.219 -5.797 1 92.31 79 PHE A N 1
ATOM 641 C CA . PHE A 1 79 ? -14.867 -12.391 -6.223 1 92.31 79 PHE A CA 1
ATOM 642 C C . PHE A 1 79 ? -14.648 -11.875 -7.637 1 92.31 79 PHE A C 1
ATOM 644 O O . PHE A 1 79 ? -15.547 -11.258 -8.227 1 92.31 79 PHE A O 1
ATOM 651 N N . PHE A 1 80 ? -13.5 -12.078 -8.141 1 97.56 80 PHE A N 1
ATOM 652 C CA . PHE A 1 80 ? -13.195 -11.633 -9.492 1 97.56 80 PHE A CA 1
ATOM 653 C C . PHE A 1 80 ? -13.32 -12.789 -10.484 1 97.56 80 PHE A C 1
ATOM 655 O O . PHE A 1 80 ? -12.969 -13.93 -10.164 1 97.56 80 PHE A O 1
ATOM 662 N N . THR A 1 81 ? -13.797 -12.516 -11.688 1 97.81 81 THR A N 1
ATOM 663 C CA . THR A 1 81 ? -13.797 -13.523 -12.742 1 97.81 81 THR A CA 1
ATOM 664 C C . THR A 1 81 ? -12.445 -13.57 -13.438 1 97.81 81 THR A C 1
ATOM 666 O O . THR A 1 81 ? -12.086 -14.586 -14.047 1 97.81 81 THR A O 1
ATOM 669 N N . SER A 1 82 ? -11.734 -12.477 -13.422 1 98.12 82 SER A N 1
ATOM 670 C CA . SER A 1 82 ? -10.367 -12.359 -13.922 1 98.12 82 SER A CA 1
ATOM 671 C C . SER A 1 82 ? -9.664 -11.148 -13.312 1 98.12 82 SER A C 1
ATOM 673 O O . SER A 1 82 ? -10.32 -10.227 -12.82 1 98.12 82 SER A O 1
ATOM 675 N N . GLU A 1 83 ? -8.422 -11.195 -13.328 1 98.25 83 GLU A N 1
ATOM 676 C CA . GLU A 1 83 ? -7.633 -10.102 -12.781 1 98.25 83 GLU A CA 1
ATOM 677 C C . GLU A 1 83 ? -6.297 -9.969 -13.508 1 98.25 83 GLU A C 1
ATOM 679 O O . GLU A 1 83 ? -5.875 -10.883 -14.211 1 98.25 83 GLU A O 1
ATOM 684 N N . SER A 1 84 ? -5.672 -8.883 -13.344 1 98.56 84 SER A N 1
ATOM 685 C CA . SER A 1 84 ? -4.344 -8.562 -13.859 1 98.56 84 SER A CA 1
ATOM 686 C C . SER A 1 84 ? -3.637 -7.551 -12.961 1 98.56 84 SER A C 1
ATOM 688 O O . SER A 1 84 ? -4.242 -6.566 -12.531 1 98.56 84 SER A O 1
ATOM 690 N N . HIS A 1 85 ? -2.42 -7.863 -12.656 1 98.75 85 HIS A N 1
ATOM 691 C CA . HIS A 1 85 ? -1.575 -6.949 -11.891 1 98.75 85 HIS A CA 1
ATOM 692 C C . HIS A 1 85 ? -0.547 -6.273 -12.797 1 98.75 85 HIS A C 1
ATOM 694 O O . HIS A 1 85 ? 0.226 -6.949 -13.477 1 98.75 85 HIS A O 1
ATOM 700 N N . GLU A 1 86 ? -0.534 -4.969 -12.781 1 98.69 86 GLU A N 1
ATOM 701 C CA . GLU A 1 86 ? 0.4 -4.172 -13.57 1 98.69 86 GLU A CA 1
ATOM 702 C C . GLU A 1 86 ? 1.248 -3.271 -12.68 1 98.69 86 GLU A C 1
ATOM 704 O O . GLU A 1 86 ? 0.79 -2.213 -12.242 1 98.69 86 GLU A O 1
ATOM 709 N N . PRO A 1 87 ? 2.484 -3.732 -12.359 1 98.75 87 PRO A N 1
ATOM 710 C CA . PRO A 1 87 ? 3.316 -2.889 -11.5 1 98.75 87 PRO A CA 1
ATOM 711 C C . PRO A 1 87 ? 3.654 -1.545 -12.141 1 98.75 87 PRO A C 1
ATOM 713 O O . PRO A 1 87 ? 3.656 -1.427 -13.367 1 98.75 87 PRO A O 1
ATOM 716 N N . TYR A 1 88 ? 3.9 -0.502 -11.258 1 98.69 88 TYR A N 1
ATOM 717 C CA . TYR A 1 88 ? 4.34 0.779 -11.797 1 98.69 88 TYR A CA 1
ATOM 718 C C . TYR A 1 88 ? 5.41 1.407 -10.914 1 98.69 88 TYR A C 1
ATOM 720 O O . TYR A 1 88 ? 5.977 2.447 -11.258 1 98.69 88 TYR A O 1
ATOM 728 N N . LEU A 1 89 ? 5.762 0.78 -9.805 1 98.81 89 LEU A N 1
ATOM 729 C CA . LEU A 1 89 ? 6.93 1.09 -8.984 1 98.81 89 LEU A CA 1
ATOM 730 C C . LEU A 1 89 ? 7.453 -0.161 -8.289 1 98.81 89 LEU A C 1
ATOM 732 O O . LEU A 1 89 ? 6.691 -0.883 -7.645 1 98.81 89 LEU A O 1
ATOM 736 N N . LEU A 1 90 ? 8.711 -0.455 -8.414 1 98.75 90 LEU A N 1
ATOM 737 C CA . LEU A 1 90 ? 9.383 -1.559 -7.734 1 98.75 90 LEU A CA 1
ATOM 738 C C . LEU A 1 90 ? 10.641 -1.074 -7.031 1 98.75 90 LEU A C 1
ATOM 740 O O . LEU A 1 90 ? 11.484 -0.412 -7.641 1 98.75 90 LEU A O 1
ATOM 744 N N . VAL A 1 91 ? 10.781 -1.331 -5.781 1 98.88 91 VAL A N 1
ATOM 745 C CA . VAL A 1 91 ? 12.008 -1.094 -5.02 1 98.88 91 VAL A CA 1
ATOM 746 C C . VAL A 1 91 ? 12.461 -2.393 -4.359 1 98.88 91 VAL A C 1
ATOM 748 O O . VAL A 1 91 ? 11.781 -2.926 -3.482 1 98.88 91 VAL A O 1
ATOM 751 N N . THR A 1 92 ? 13.57 -2.91 -4.801 1 98.81 92 THR A N 1
ATOM 752 C CA . THR A 1 92 ? 14.062 -4.211 -4.363 1 98.81 92 THR A CA 1
ATOM 753 C C . THR A 1 92 ? 15.492 -4.102 -3.832 1 98.81 92 THR A C 1
ATOM 755 O O . THR A 1 92 ? 16.328 -3.412 -4.422 1 98.81 92 THR A O 1
ATOM 758 N N . TRP A 1 93 ? 15.766 -4.707 -2.713 1 98.56 93 TRP A N 1
ATOM 759 C CA . TRP A 1 93 ? 17.109 -4.715 -2.154 1 98.56 93 TRP A CA 1
ATOM 760 C C . TRP A 1 93 ? 17.484 -6.098 -1.632 1 98.56 93 TRP A C 1
ATOM 762 O O . TRP A 1 93 ? 16.594 -6.898 -1.31 1 98.56 93 TRP A O 1
ATOM 772 N N . GLU A 1 94 ? 18.719 -6.363 -1.539 1 97.62 94 GLU A N 1
ATOM 773 C CA . GLU A 1 94 ? 19.219 -7.672 -1.125 1 97.62 94 GLU A CA 1
ATOM 774 C C . GLU A 1 94 ? 19.172 -7.828 0.393 1 97.62 94 GLU A C 1
ATOM 776 O O . GLU A 1 94 ? 19.375 -6.859 1.127 1 97.62 94 GLU A O 1
ATOM 781 N N . THR A 1 95 ? 18.875 -9 0.81 1 97.31 95 THR A N 1
ATOM 782 C CA . THR A 1 95 ? 18.984 -9.438 2.197 1 97.31 95 THR A CA 1
ATOM 783 C C . THR A 1 95 ? 19.953 -10.602 2.328 1 97.31 95 THR A C 1
ATOM 785 O O . THR A 1 95 ? 20.562 -11.023 1.34 1 97.31 95 THR A O 1
ATOM 788 N N . LYS A 1 96 ? 20.109 -11.055 3.512 1 96.75 96 LYS A N 1
ATOM 789 C CA . LYS A 1 96 ? 21.047 -12.156 3.756 1 96.75 96 LYS A CA 1
ATOM 790 C C . LYS A 1 96 ? 20.609 -13.414 3.008 1 96.75 96 LYS A C 1
ATOM 792 O O . LYS A 1 96 ? 21.453 -14.164 2.506 1 96.75 96 LYS A O 1
ATOM 797 N N . ASP A 1 97 ? 19.281 -13.602 2.857 1 97.44 97 ASP A N 1
ATOM 798 C CA . ASP A 1 97 ? 18.812 -14.891 2.346 1 97.44 97 ASP A CA 1
ATOM 799 C C . ASP A 1 97 ? 18.125 -14.719 0.991 1 97.44 97 ASP A C 1
ATOM 801 O O . ASP A 1 97 ? 17.625 -15.688 0.42 1 97.44 97 ASP A O 1
ATOM 805 N N . GLY A 1 98 ? 18.062 -13.508 0.443 1 98.25 98 GLY A N 1
ATOM 806 C CA . GLY A 1 98 ? 17.391 -13.242 -0.817 1 98.25 98 GLY A CA 1
ATOM 807 C C . GLY A 1 98 ? 17.172 -11.766 -1.077 1 98.25 98 GLY A C 1
ATOM 808 O O . GLY A 1 98 ? 18.141 -10.992 -1.157 1 98.25 98 GLY A O 1
ATOM 809 N N . TRP A 1 99 ? 15.875 -11.383 -1.104 1 98.62 99 TRP A N 1
ATOM 810 C CA . TRP A 1 99 ? 15.539 -9.992 -1.412 1 98.62 99 TRP A CA 1
ATOM 811 C C . TRP A 1 99 ? 14.25 -9.578 -0.703 1 98.62 99 TRP A C 1
ATOM 813 O O . TRP A 1 99 ? 13.383 -10.414 -0.439 1 98.62 99 TRP A O 1
ATOM 823 N N . ASN A 1 100 ? 14.18 -8.344 -0.366 1 98.81 100 ASN A N 1
ATOM 824 C CA . ASN A 1 100 ? 12.922 -7.676 -0.054 1 98.81 100 ASN A CA 1
ATOM 825 C C . ASN A 1 100 ? 12.492 -6.723 -1.17 1 98.81 100 ASN A C 1
ATOM 827 O O . ASN A 1 100 ? 13.336 -6.219 -1.915 1 98.81 100 ASN A O 1
ATOM 831 N N . MET A 1 101 ? 11.234 -6.574 -1.271 1 98.81 101 MET A N 1
ATOM 832 C CA . MET A 1 101 ? 10.695 -5.633 -2.246 1 98.81 101 MET A CA 1
ATOM 833 C C . MET A 1 101 ? 9.445 -4.945 -1.703 1 98.81 101 MET A C 1
ATOM 835 O O . MET A 1 101 ? 8.609 -5.586 -1.065 1 98.81 101 MET A O 1
ATOM 839 N N . ILE A 1 102 ? 9.336 -3.707 -1.889 1 98.94 102 ILE A N 1
ATOM 840 C CA . ILE A 1 102 ? 8.078 -2.977 -1.789 1 98.94 102 ILE A CA 1
ATOM 841 C C . ILE A 1 102 ? 7.762 -2.301 -3.123 1 98.94 102 ILE A C 1
ATOM 843 O O . ILE A 1 102 ? 8.664 -1.8 -3.799 1 98.94 102 ILE A O 1
ATOM 847 N N . GLY A 1 103 ? 6.516 -2.371 -3.504 1 98.81 103 GLY A N 1
ATOM 848 C CA . GLY A 1 103 ? 6.148 -1.782 -4.781 1 98.81 103 GLY A CA 1
ATOM 849 C C . GLY A 1 103 ? 4.66 -1.518 -4.91 1 98.81 103 GLY A C 1
ATOM 850 O O . GLY A 1 103 ? 3.896 -1.762 -3.971 1 98.81 103 GLY A O 1
ATOM 851 N N . GLN A 1 104 ? 4.352 -0.9 -6.027 1 98.88 104 GLN A N 1
ATOM 852 C CA . GLN A 1 104 ? 2.973 -0.576 -6.379 1 98.88 104 GLN A CA 1
ATOM 853 C C . GLN A 1 104 ? 2.551 -1.287 -7.66 1 98.88 104 GLN A C 1
ATOM 855 O O . GLN A 1 104 ? 3.365 -1.486 -8.562 1 98.88 104 GLN A O 1
ATOM 860 N N . ALA A 1 105 ? 1.342 -1.663 -7.703 1 98.88 105 ALA A N 1
ATOM 861 C CA . ALA A 1 105 ? 0.722 -2.18 -8.922 1 98.88 105 ALA A CA 1
ATOM 862 C C . ALA A 1 105 ? -0.741 -1.753 -9.016 1 98.88 105 ALA A C 1
ATOM 864 O O . ALA A 1 105 ? -1.397 -1.535 -7.996 1 98.88 105 ALA A O 1
ATOM 865 N N . HIS A 1 106 ? -1.197 -1.575 -10.242 1 98.69 106 HIS A N 1
ATOM 866 C CA . HIS A 1 106 ? -2.639 -1.533 -10.461 1 98.69 106 HIS A CA 1
ATOM 867 C C . HIS A 1 106 ? -3.229 -2.938 -10.523 1 98.69 106 HIS A C 1
ATOM 869 O O . HIS A 1 106 ? -2.77 -3.773 -11.305 1 98.69 106 HIS A O 1
ATOM 875 N N . LEU A 1 107 ? -4.168 -3.158 -9.688 1 98.56 107 LEU A N 1
ATOM 876 C CA . LEU A 1 107 ? -5.004 -4.352 -9.812 1 98.56 107 LEU A CA 1
ATOM 877 C C . LEU A 1 107 ? -6.203 -4.086 -10.711 1 98.56 107 LEU A C 1
ATOM 879 O O . LEU A 1 107 ? -7.059 -3.262 -10.391 1 98.56 107 LEU A O 1
ATOM 883 N N . PHE A 1 108 ? -6.242 -4.719 -11.82 1 98.69 108 PHE A N 1
ATOM 884 C CA . PHE A 1 108 ? -7.402 -4.742 -12.703 1 98.69 108 PHE A CA 1
ATOM 885 C C . PHE A 1 108 ? -8.234 -6 -12.469 1 98.69 108 PHE A C 1
ATOM 887 O O . PHE A 1 108 ? -7.68 -7.09 -12.289 1 98.69 108 PHE A O 1
ATOM 894 N N . ALA A 1 109 ? -9.539 -5.82 -12.523 1 98.56 109 ALA A N 1
ATOM 895 C CA . ALA A 1 109 ? -10.359 -7.012 -12.312 1 98.56 109 ALA A CA 1
ATOM 896 C C . ALA A 1 109 ? -11.703 -6.887 -13.023 1 98.56 109 ALA A C 1
ATOM 898 O O . ALA A 1 109 ? -12.211 -5.781 -13.227 1 98.56 109 ALA A O 1
ATOM 899 N N . ASN A 1 110 ? -12.203 -7.98 -13.461 1 98.69 110 ASN A N 1
ATOM 900 C CA . ASN A 1 110 ? -13.602 -8.125 -13.859 1 98.69 110 ASN A CA 1
ATOM 901 C C . ASN A 1 110 ? -14.43 -8.766 -12.758 1 98.69 110 ASN A C 1
ATOM 903 O O . ASN A 1 110 ? -13.953 -9.633 -12.031 1 98.69 110 ASN A O 1
ATOM 907 N N . LEU A 1 111 ? -15.625 -8.328 -12.664 1 98.25 111 LEU A N 1
ATOM 908 C CA . LEU A 1 111 ? -16.516 -8.75 -11.586 1 98.25 111 LEU A CA 1
ATOM 909 C C . LEU A 1 111 ? -17.75 -9.461 -12.141 1 98.25 111 LEU A C 1
ATOM 911 O O . LEU A 1 111 ? -18.172 -9.172 -13.258 1 98.25 111 LEU A O 1
ATOM 915 N N . PRO A 1 112 ? -18.25 -10.367 -11.383 1 97.62 112 PRO A N 1
ATOM 916 C CA . PRO A 1 112 ? -19.5 -11 -11.805 1 97.62 112 PRO A CA 1
ATOM 917 C C . PRO A 1 112 ? -20.703 -10.055 -11.711 1 97.62 112 PRO A C 1
ATOM 919 O O . PRO A 1 112 ? -20.594 -8.984 -11.109 1 97.62 112 PRO A O 1
ATOM 922 N N . GLY A 1 113 ? -21.75 -10.438 -12.359 1 96.62 113 GLY A N 1
ATOM 923 C CA . GLY A 1 113 ? -22.953 -9.641 -12.359 1 96.62 113 GLY A CA 1
ATOM 924 C C . GLY A 1 113 ? -23.047 -8.695 -13.539 1 96.62 113 GLY A C 1
ATOM 925 O O . GLY A 1 113 ? -22.109 -8.578 -14.32 1 96.62 113 GLY A O 1
ATOM 926 N N . GLN A 1 114 ? -24.234 -8.008 -13.641 1 95.56 114 GLN A N 1
ATOM 927 C CA . GLN A 1 114 ? -24.469 -7.098 -14.758 1 95.56 114 GLN A CA 1
ATOM 928 C C . GLN A 1 114 ? -24.031 -5.68 -14.414 1 95.56 114 GLN A C 1
ATOM 930 O O . GLN A 1 114 ? -24.406 -5.133 -13.383 1 95.56 114 GLN A O 1
ATOM 935 N N . ALA A 1 115 ? -23.234 -5.16 -15.258 1 95.12 115 ALA A N 1
ATOM 936 C CA . ALA A 1 115 ? -22.781 -3.783 -15.07 1 95.12 115 ALA A CA 1
ATOM 937 C C . ALA A 1 115 ? -23.969 -2.816 -15.102 1 95.12 115 ALA A C 1
ATOM 939 O O . ALA A 1 115 ? -24.891 -2.982 -15.906 1 95.12 115 ALA A O 1
ATOM 940 N N . THR A 1 116 ? -23.891 -1.812 -14.258 1 93.88 116 THR A N 1
ATOM 941 C CA . THR A 1 116 ? -24.891 -0.754 -14.312 1 93.88 116 THR A CA 1
ATOM 942 C C . THR A 1 116 ? -24.594 0.216 -15.453 1 93.88 116 THR A C 1
ATOM 944 O O . THR A 1 116 ? -23.453 0.27 -15.938 1 93.88 116 THR A O 1
ATOM 947 N N . PRO A 1 117 ? -25.547 1.007 -15.812 1 92.5 117 PRO A N 1
ATOM 948 C CA . PRO A 1 117 ? -25.328 1.968 -16.891 1 92.5 117 PRO A CA 1
ATOM 949 C C . PRO A 1 117 ? -24.266 3.014 -16.547 1 92.5 117 PRO A C 1
ATOM 951 O O . PRO A 1 117 ? -23.656 3.609 -17.438 1 92.5 117 PRO A O 1
ATOM 954 N N . GLN A 1 118 ? -23.984 3.197 -15.258 1 92.12 118 GLN A N 1
ATOM 955 C CA . GLN A 1 118 ? -23.078 4.238 -14.805 1 92.12 118 GLN A CA 1
ATOM 956 C C . GLN A 1 118 ? -21.625 3.742 -14.805 1 92.12 118 GLN A C 1
ATOM 958 O O . GLN A 1 118 ? -20.688 4.539 -14.711 1 92.12 118 GLN A O 1
ATOM 963 N N . GLU A 1 119 ? -21.516 2.484 -14.852 1 95.44 119 GLU A N 1
ATOM 964 C CA . GLU A 1 119 ? -20.172 1.914 -14.789 1 95.44 119 GLU A CA 1
ATOM 965 C C . GLU A 1 119 ? -19.422 2.137 -16.094 1 95.44 119 GLU A C 1
ATOM 967 O O . GLU A 1 119 ? -19.969 1.935 -17.188 1 95.44 119 GLU A O 1
ATOM 972 N N . LYS A 1 120 ? -18.172 2.582 -15.961 1 95.44 120 LYS A N 1
ATOM 973 C CA . LYS A 1 120 ? -17.281 2.742 -17.109 1 95.44 120 LYS A CA 1
ATOM 974 C C . LYS A 1 120 ? -16.094 1.801 -17.016 1 95.44 120 LYS A C 1
ATOM 976 O O . LYS A 1 120 ? -15.477 1.67 -15.961 1 95.44 120 LYS A O 1
ATOM 981 N N . LYS A 1 121 ? -15.82 1.204 -18.141 1 97.69 121 LYS A N 1
ATOM 982 C CA . LYS A 1 121 ? -14.656 0.319 -18.188 1 97.69 121 LYS A CA 1
ATOM 983 C C . LYS A 1 121 ? -13.359 1.112 -18.125 1 97.69 121 LYS A C 1
ATOM 985 O O . LYS A 1 121 ? -13.32 2.293 -18.469 1 97.69 121 LYS A O 1
ATOM 990 N N . VAL A 1 122 ? -12.328 0.453 -17.641 1 97.94 122 VAL A N 1
ATOM 991 C CA . VAL A 1 122 ? -10.977 0.999 -17.625 1 97.94 122 VAL A CA 1
ATOM 992 C C . VAL A 1 122 ? -10.055 0.121 -18.469 1 97.94 122 VAL A C 1
ATOM 994 O O . VAL A 1 122 ? -10.352 -1.051 -18.703 1 97.94 122 VAL A O 1
ATOM 997 N N . LYS A 1 123 ? -8.977 0.701 -18.906 1 98.38 123 LYS A N 1
ATOM 998 C CA . LYS A 1 123 ? -8.062 -0.048 -19.766 1 98.38 123 LYS A CA 1
ATOM 999 C C . LYS A 1 123 ? -6.688 -0.179 -19.109 1 98.38 123 LYS A C 1
ATOM 1001 O O . LYS A 1 123 ? -6.195 0.767 -18.5 1 98.38 123 LYS A O 1
ATOM 1006 N N . ASP A 1 124 ? -6.125 -1.316 -19.25 1 98.12 124 ASP A N 1
ATOM 1007 C CA . ASP A 1 124 ? -4.738 -1.485 -18.812 1 98.12 124 ASP A CA 1
ATOM 1008 C C . ASP A 1 124 ? -3.77 -1.045 -19.922 1 98.12 124 ASP A C 1
ATOM 1010 O O . ASP A 1 124 ? -4.188 -0.5 -20.938 1 98.12 124 ASP A O 1
ATOM 1014 N N . LEU A 1 125 ? -2.457 -1.208 -19.703 1 97.25 125 LEU A N 1
ATOM 1015 C CA . LEU A 1 125 ? -1.438 -0.692 -20.609 1 97.25 125 LEU A CA 1
ATOM 1016 C C . LEU A 1 125 ? -1.484 -1.419 -21.953 1 97.25 125 LEU A C 1
ATOM 1018 O O . LEU A 1 125 ? -0.994 -0.905 -22.969 1 97.25 125 LEU A O 1
ATOM 1022 N N . GLN A 1 126 ? -2.059 -2.66 -21.969 1 96.81 126 GLN A N 1
ATOM 1023 C CA . GLN A 1 126 ? -2.137 -3.439 -23.203 1 96.81 126 GLN A CA 1
ATOM 1024 C C . GLN A 1 126 ? -3.445 -3.174 -23.938 1 96.81 126 GLN A C 1
ATOM 1026 O O . GLN A 1 126 ? -3.699 -3.762 -25 1 96.81 126 GLN A O 1
ATOM 1031 N N . GLY A 1 127 ? -4.344 -2.348 -23.359 1 97.81 127 GLY A N 1
ATOM 1032 C CA . GLY A 1 127 ? -5.598 -1.978 -24 1 97.81 127 GLY A CA 1
ATOM 1033 C C . GLY A 1 127 ? -6.746 -2.898 -23.641 1 97.81 127 GLY A C 1
ATOM 1034 O O . GLY A 1 127 ? -7.852 -2.766 -24.172 1 97.81 127 GLY A O 1
ATOM 1035 N N . ARG A 1 128 ? -6.547 -3.848 -22.797 1 98.12 128 ARG A N 1
ATOM 1036 C CA . ARG A 1 128 ? -7.629 -4.719 -22.344 1 98.12 128 ARG A CA 1
ATOM 1037 C C . ARG A 1 128 ? -8.594 -3.973 -21.438 1 98.12 128 ARG A C 1
ATOM 1039 O O . ARG A 1 128 ? -8.164 -3.166 -20.609 1 98.12 128 ARG A O 1
ATOM 1046 N N . GLU A 1 129 ? -9.766 -4.289 -21.531 1 98.44 129 GLU A N 1
ATOM 1047 C CA . GLU A 1 129 ? -10.805 -3.629 -20.734 1 98.44 129 GLU A CA 1
ATOM 1048 C C . GLU A 1 129 ? -11.102 -4.406 -19.453 1 98.44 129 GLU A C 1
ATOM 1050 O O . GLU A 1 129 ? -11.148 -5.641 -19.469 1 98.44 129 GLU A O 1
ATOM 1055 N N . TRP A 1 130 ? -11.367 -3.625 -18.406 1 98.56 130 TRP A N 1
ATOM 1056 C CA . TRP A 1 130 ? -11.648 -4.168 -17.094 1 98.56 130 TRP A CA 1
ATOM 1057 C C . TRP A 1 130 ? -12.781 -3.4 -16.422 1 98.56 130 TRP A C 1
ATOM 1059 O O . TRP A 1 130 ? -13.062 -2.254 -16.781 1 98.56 130 TRP A O 1
ATOM 1069 N N . ASP A 1 131 ? -13.406 -4.016 -15.445 1 98.31 131 ASP A N 1
ATOM 1070 C CA . ASP A 1 131 ? -14.477 -3.365 -14.695 1 98.31 131 ASP A CA 1
ATOM 1071 C C . ASP A 1 131 ? -13.906 -2.355 -13.703 1 98.31 131 ASP A C 1
ATOM 1073 O O . ASP A 1 131 ? -14.5 -1.295 -13.484 1 98.31 131 ASP A O 1
ATOM 1077 N N . VAL A 1 132 ? -12.75 -2.674 -13.109 1 98 132 VAL A N 1
ATOM 1078 C CA . VAL A 1 132 ? -12.258 -1.821 -12.031 1 98 132 VAL A CA 1
ATOM 1079 C C . VAL A 1 132 ? -10.727 -1.804 -12.047 1 98 132 VAL A C 1
ATOM 1081 O O . VAL A 1 132 ? -10.094 -2.775 -12.461 1 98 132 VAL A O 1
ATOM 1084 N N . LYS A 1 133 ? -10.133 -0.737 -11.719 1 98.44 133 LYS A N 1
ATOM 1085 C CA . LYS A 1 133 ? -8.703 -0.505 -11.5 1 98.44 133 LYS A CA 1
ATOM 1086 C C . LYS A 1 133 ? -8.445 0.004 -10.078 1 98.44 133 LYS A C 1
ATOM 1088 O O . LYS A 1 133 ? -8.984 1.035 -9.68 1 98.44 133 LYS A O 1
ATOM 1093 N N . ILE A 1 134 ? -7.613 -0.683 -9.305 1 97.5 134 ILE A N 1
ATOM 1094 C CA . ILE A 1 134 ? -7.363 -0.327 -7.914 1 97.5 134 ILE A CA 1
ATOM 1095 C C . ILE A 1 134 ? -5.859 -0.2 -7.68 1 97.5 134 ILE A C 1
ATOM 1097 O O . ILE A 1 134 ? -5.113 -1.16 -7.875 1 97.5 134 ILE A O 1
ATOM 1101 N N . PRO A 1 135 ? -5.387 0.993 -7.273 1 98.5 135 PRO A N 1
ATOM 1102 C CA . PRO A 1 135 ? -3.984 1.054 -6.852 1 98.5 135 PRO A CA 1
ATOM 1103 C C . PRO A 1 135 ? -3.701 0.2 -5.617 1 98.5 135 PRO A C 1
ATOM 1105 O O . PRO A 1 135 ? -4.48 0.212 -4.66 1 98.5 135 PRO A O 1
ATOM 1108 N N . SER A 1 136 ? -2.664 -0.546 -5.648 1 98.81 136 SER A N 1
ATOM 1109 C CA . SER A 1 136 ? -2.299 -1.455 -4.566 1 98.81 136 SER A CA 1
ATOM 1110 C C . SER A 1 136 ? -0.798 -1.414 -4.293 1 98.81 136 SER A C 1
ATOM 1112 O O . SER A 1 136 ? -0.011 -1.062 -5.172 1 98.81 136 SER A O 1
ATOM 1114 N N . ALA A 1 137 ? -0.439 -1.642 -3.09 1 98.94 137 ALA A N 1
ATOM 1115 C CA . ALA A 1 137 ? 0.96 -1.843 -2.721 1 98.94 137 ALA A CA 1
ATOM 1116 C C . ALA A 1 137 ? 1.188 -3.254 -2.186 1 98.94 137 ALA A C 1
ATOM 1118 O O . ALA A 1 137 ? 0.288 -3.855 -1.597 1 98.94 137 ALA A O 1
ATOM 1119 N N . PHE A 1 138 ? 2.371 -3.74 -2.387 1 98.94 138 PHE A N 1
ATOM 1120 C CA . PHE A 1 138 ? 2.779 -5.082 -1.991 1 98.94 138 PHE A CA 1
ATOM 1121 C C . PHE A 1 138 ? 4.172 -5.066 -1.376 1 98.94 138 PHE A C 1
ATOM 1123 O O . PHE A 1 138 ? 5.047 -4.328 -1.83 1 98.94 138 PHE A O 1
ATOM 1130 N N . VAL A 1 139 ? 4.352 -5.879 -0.368 1 98.94 139 VAL A N 1
ATOM 1131 C CA . VAL A 1 139 ? 5.672 -6.191 0.168 1 98.94 139 VAL A CA 1
ATOM 1132 C C . VAL A 1 139 ? 5.945 -7.688 0.031 1 98.94 139 VAL A C 1
ATOM 1134 O O . VAL A 1 139 ? 5.105 -8.516 0.398 1 98.94 139 VAL A O 1
ATOM 1137 N N . PHE A 1 140 ? 7.094 -7.996 -0.513 1 98.88 140 PHE A N 1
ATOM 1138 C CA . PHE A 1 140 ? 7.48 -9.383 -0.732 1 98.88 140 PHE A CA 1
ATOM 1139 C C . PHE A 1 140 ? 8.844 -9.672 -0.104 1 98.88 140 PHE A C 1
ATOM 1141 O O . PHE A 1 140 ? 9.75 -8.844 -0.176 1 98.88 140 PHE A O 1
ATOM 1148 N N . HIS A 1 141 ? 8.914 -10.766 0.514 1 98.88 141 HIS A N 1
ATOM 1149 C CA . HIS A 1 141 ? 10.195 -11.336 0.927 1 98.88 141 HIS A CA 1
ATOM 1150 C C . HIS A 1 141 ? 10.531 -12.578 0.115 1 98.88 141 HIS A C 1
ATOM 1152 O O . HIS A 1 141 ? 9.859 -13.609 0.244 1 98.88 141 HIS A O 1
ATOM 1158 N N . TYR A 1 142 ? 11.516 -12.492 -0.713 1 98.56 142 TYR A N 1
ATOM 1159 C CA . TYR A 1 142 ? 12.023 -13.602 -1.516 1 98.56 142 TYR A CA 1
ATOM 1160 C C . TYR A 1 142 ? 13.164 -14.312 -0.803 1 98.56 142 TYR A C 1
ATOM 1162 O O . TYR A 1 142 ? 14.055 -13.672 -0.247 1 98.56 142 TYR A O 1
ATOM 1170 N N . VAL A 1 143 ? 13.164 -15.578 -0.923 1 98.69 143 VAL A N 1
ATOM 1171 C CA . VAL A 1 143 ? 14.289 -16.312 -0.354 1 98.69 143 VAL A CA 1
ATOM 1172 C C . VAL A 1 143 ? 14.844 -17.297 -1.388 1 98.69 143 VAL A C 1
ATOM 1174 O O . VAL A 1 143 ? 14.086 -17.891 -2.158 1 98.69 143 VAL A O 1
ATOM 1177 N N . ARG A 1 144 ? 16.156 -17.375 -1.339 1 98.19 144 ARG A N 1
ATOM 1178 C CA . ARG A 1 144 ? 16.812 -18.422 -2.107 1 98.19 144 ARG A CA 1
ATOM 1179 C C . ARG A 1 144 ? 16.594 -19.781 -1.478 1 98.19 144 ARG A C 1
ATOM 1181 O O . ARG A 1 144 ? 16.812 -19.969 -0.279 1 98.19 144 ARG A O 1
ATOM 1188 N N . GLN A 1 145 ? 16.125 -20.672 -2.207 1 97.56 145 GLN A N 1
ATOM 1189 C CA . GLN A 1 145 ? 15.883 -22.031 -1.732 1 97.56 145 GLN A CA 1
ATOM 1190 C C . GLN A 1 145 ? 16.359 -23.062 -2.754 1 97.56 145 GLN A C 1
ATOM 1192 O O . GLN A 1 145 ? 15.719 -23.266 -3.781 1 97.56 145 GLN A O 1
ATOM 1197 N N . SER A 1 146 ? 17.375 -23.719 -2.416 1 95.12 146 SER A N 1
ATOM 1198 C CA . SER A 1 146 ? 17.922 -24.734 -3.301 1 95.12 146 SER A CA 1
ATOM 1199 C C . SER A 1 146 ? 16.891 -25.828 -3.609 1 95.12 146 SER A C 1
ATOM 1201 O O . SER A 1 146 ? 16.203 -26.297 -2.711 1 95.12 146 SER A O 1
ATOM 1203 N N . GLY A 1 147 ? 16.734 -26.109 -4.934 1 95.12 147 GLY A N 1
ATOM 1204 C CA . GLY A 1 147 ? 15.852 -27.188 -5.348 1 95.12 147 GLY A CA 1
ATOM 1205 C C . GLY A 1 147 ? 14.422 -26.734 -5.562 1 95.12 147 GLY A C 1
ATOM 1206 O O . GLY A 1 147 ? 13.578 -27.516 -6.012 1 95.12 147 GLY A O 1
ATOM 1207 N N . ALA A 1 148 ? 14.141 -25.516 -5.223 1 95.31 148 ALA A N 1
ATOM 1208 C CA . ALA A 1 148 ? 12.797 -25.016 -5.469 1 95.31 148 ALA A CA 1
ATOM 1209 C C . ALA A 1 148 ? 12.461 -25.031 -6.957 1 95.31 148 ALA A C 1
ATOM 1211 O O . ALA A 1 148 ? 13.352 -24.891 -7.801 1 95.31 148 ALA A O 1
ATOM 1212 N N . ALA A 1 149 ? 11.195 -25.125 -7.332 1 94.06 149 ALA A N 1
ATOM 1213 C CA . ALA A 1 149 ? 10.695 -25.375 -8.68 1 94.06 149 ALA A CA 1
ATOM 1214 C C . ALA A 1 149 ? 11.016 -24.203 -9.609 1 94.06 149 ALA A C 1
ATOM 1216 O O . ALA A 1 149 ? 11.188 -24.391 -10.812 1 94.06 149 ALA A O 1
ATOM 1217 N N . HIS A 1 150 ? 11.039 -22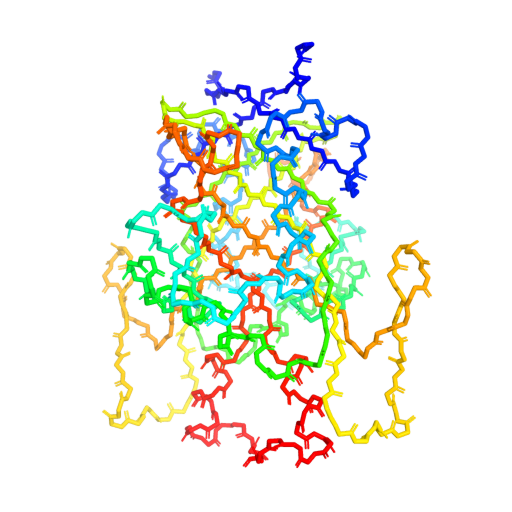.984 -9.102 1 96.06 150 HIS A N 1
ATOM 1218 C CA . HIS A 1 150 ? 11.133 -21.781 -9.93 1 96.06 150 HIS A CA 1
ATOM 1219 C C . HIS A 1 150 ? 12.453 -21.062 -9.688 1 96.06 150 HIS A C 1
ATOM 1221 O O . HIS A 1 150 ? 12.492 -20.047 -8.992 1 96.06 150 HIS A O 1
ATOM 1227 N N . GLU A 1 151 ? 13.484 -21.594 -10.367 1 94.19 151 GLU A N 1
ATOM 1228 C CA . GLU A 1 151 ? 14.812 -21 -10.43 1 94.19 151 GLU A CA 1
ATOM 1229 C C . GLU A 1 151 ? 15.391 -20.797 -9.031 1 94.19 151 GLU A C 1
ATOM 1231 O O . GLU A 1 151 ? 16.125 -19.844 -8.789 1 94.19 151 GLU A O 1
ATOM 1236 N N . GLY A 1 152 ? 14.93 -21.562 -8.062 1 97.56 152 GLY A N 1
ATOM 1237 C CA . GLY A 1 152 ? 15.539 -21.562 -6.746 1 97.56 152 GLY A CA 1
ATOM 1238 C C . GLY A 1 152 ? 15.07 -20.406 -5.875 1 97.56 152 GLY A C 1
ATOM 1239 O O . GLY A 1 152 ? 15.75 -20.031 -4.918 1 97.56 152 GLY A O 1
ATOM 1240 N N . ILE A 1 153 ? 13.977 -19.719 -6.23 1 98.56 153 ILE A N 1
ATOM 1241 C CA . ILE A 1 153 ? 13.422 -18.609 -5.449 1 98.56 153 ILE A CA 1
ATOM 1242 C C . ILE A 1 153 ? 12 -18.953 -5.012 1 98.56 153 ILE A C 1
ATOM 1244 O O . ILE A 1 153 ? 11.234 -19.547 -5.777 1 98.56 153 ILE A O 1
ATOM 1248 N N . VAL A 1 154 ? 11.617 -18.672 -3.744 1 98.81 154 VAL A N 1
ATOM 1249 C CA . VAL A 1 154 ? 10.25 -18.766 -3.256 1 98.81 154 VAL A CA 1
ATOM 1250 C C . VAL A 1 154 ? 9.875 -17.5 -2.482 1 98.81 154 VAL A C 1
ATOM 1252 O O . VAL A 1 154 ? 10.758 -16.766 -2.047 1 98.81 154 VAL A O 1
ATOM 1255 N N . LEU A 1 155 ? 8.617 -17.266 -2.354 1 98.75 155 LEU A N 1
ATOM 1256 C CA . LEU A 1 155 ? 8.133 -16.219 -1.468 1 98.75 155 LEU A CA 1
ATOM 1257 C C . LEU A 1 155 ? 8.016 -16.719 -0.034 1 98.75 155 LEU A C 1
ATOM 1259 O O . LEU A 1 155 ? 7.438 -17.781 0.208 1 98.75 155 LEU A O 1
ATOM 1263 N N . LYS A 1 156 ? 8.57 -16 0.797 1 98.81 156 LYS A N 1
ATOM 1264 C CA . LYS A 1 156 ? 8.43 -16.297 2.221 1 98.81 156 LYS A CA 1
ATOM 1265 C C . LYS A 1 156 ? 7.348 -15.43 2.855 1 98.81 156 LYS A C 1
ATOM 1267 O O . LYS A 1 156 ? 6.77 -15.805 3.879 1 98.81 156 LYS A O 1
ATOM 1272 N N . ARG A 1 157 ? 7.031 -14.297 2.285 1 98.81 157 ARG A N 1
ATOM 1273 C CA . ARG A 1 157 ? 6.047 -13.383 2.85 1 98.81 157 ARG A CA 1
ATOM 1274 C C . ARG A 1 157 ? 5.477 -12.461 1.778 1 98.81 157 ARG A C 1
ATOM 1276 O O . ARG A 1 157 ? 6.207 -11.984 0.907 1 98.81 157 ARG A O 1
ATOM 1283 N N . THR A 1 158 ? 4.219 -12.234 1.804 1 98.88 158 THR A N 1
ATOM 1284 C CA . THR A 1 158 ? 3.504 -11.211 1.042 1 98.88 158 THR A CA 1
ATOM 1285 C C . THR A 1 158 ? 2.611 -10.383 1.957 1 98.88 158 THR A C 1
ATOM 1287 O O . THR A 1 158 ? 1.879 -10.93 2.785 1 98.88 158 THR A O 1
ATOM 1290 N N . GLU A 1 159 ? 2.699 -9.117 1.889 1 98.88 159 GLU A N 1
ATOM 1291 C CA . GLU A 1 159 ? 1.781 -8.188 2.539 1 98.88 159 GLU A CA 1
ATOM 1292 C C . GLU A 1 159 ? 1.124 -7.262 1.523 1 98.88 159 GLU A C 1
ATOM 1294 O O . GLU A 1 159 ? 1.804 -6.68 0.675 1 98.88 159 GLU A O 1
ATOM 1299 N N . ILE A 1 160 ? -0.189 -7.172 1.595 1 98.88 160 ILE A N 1
ATOM 1300 C CA . ILE A 1 160 ? -0.942 -6.457 0.57 1 98.88 160 ILE A CA 1
ATOM 1301 C C . ILE A 1 160 ? -1.66 -5.262 1.196 1 98.88 160 ILE A C 1
ATOM 1303 O O . ILE A 1 160 ? -2.305 -5.395 2.238 1 98.88 160 ILE A O 1
ATOM 1307 N N . MET A 1 161 ? -1.53 -4.121 0.688 1 98.88 161 MET A N 1
ATOM 1308 C CA . MET A 1 161 ? -2.318 -2.928 0.984 1 98.88 161 MET A CA 1
ATOM 1309 C C . MET A 1 161 ? -3.117 -2.484 -0.238 1 98.88 161 MET A C 1
ATOM 1311 O O . MET A 1 161 ? -2.541 -2.037 -1.231 1 98.88 161 MET A O 1
ATOM 1315 N N . SER A 1 162 ? -4.352 -2.623 -0.155 1 98.56 162 SER A N 1
ATOM 1316 C CA . SER A 1 162 ? -5.277 -2.375 -1.254 1 98.56 162 SER A CA 1
ATOM 1317 C C . SER A 1 162 ? -6.68 -2.064 -0.737 1 98.56 162 SER A C 1
ATOM 1319 O O . SER A 1 162 ? -7.145 -2.689 0.219 1 98.56 162 SER A O 1
ATOM 1321 N N . ASP A 1 163 ? -7.363 -1.15 -1.389 1 98.31 163 ASP A N 1
ATOM 1322 C CA . ASP A 1 163 ? -8.711 -0.785 -0.959 1 98.31 163 ASP A CA 1
ATOM 1323 C C . ASP A 1 163 ? -9.75 -1.734 -1.548 1 98.31 163 ASP A C 1
ATOM 1325 O O . ASP A 1 163 ? -9.922 -1.798 -2.768 1 98.31 163 ASP A O 1
ATOM 1329 N N . SER A 1 164 ? -10.453 -2.357 -0.73 1 96.94 164 SER A N 1
ATOM 1330 C CA . SER A 1 164 ? -11.453 -3.322 -1.178 1 96.94 164 SER A CA 1
ATOM 1331 C C . SER A 1 164 ? -12.742 -2.629 -1.592 1 96.94 164 SER A C 1
ATOM 1333 O O . SER A 1 164 ? -13.57 -3.217 -2.293 1 96.94 164 SER A O 1
ATOM 1335 N N . MET A 1 165 ? -12.898 -1.388 -1.253 1 96 165 MET A N 1
ATOM 1336 C CA . MET A 1 165 ? -14.203 -0.732 -1.303 1 96 165 MET A CA 1
ATOM 1337 C C . MET A 1 165 ? -14.68 -0.58 -2.744 1 96 165 MET A C 1
ATOM 1339 O O . MET A 1 165 ? -15.844 -0.861 -3.049 1 96 165 MET A O 1
ATOM 1343 N N . PRO A 1 166 ? -13.781 -0.176 -3.654 1 95.94 166 PRO A N 1
ATOM 1344 C CA . PRO A 1 166 ? -14.273 0.008 -5.023 1 95.94 166 PRO A CA 1
ATOM 1345 C C . PRO A 1 166 ? -14.891 -1.262 -5.605 1 95.94 166 PRO A C 1
ATOM 1347 O O . PRO A 1 166 ? -15.969 -1.212 -6.203 1 95.94 166 PRO A O 1
ATOM 1350 N N . ALA A 1 167 ? -14.242 -2.373 -5.418 1 96 167 ALA A N 1
ATOM 1351 C CA . ALA A 1 167 ? -14.758 -3.635 -5.938 1 96 167 ALA A CA 1
ATOM 1352 C C . ALA A 1 167 ? -16.031 -4.047 -5.211 1 96 167 ALA A C 1
ATOM 1354 O O . ALA A 1 167 ? -17.016 -4.453 -5.844 1 96 167 ALA A O 1
ATOM 1355 N N . VAL A 1 168 ? -16.047 -3.885 -3.916 1 95.44 168 VAL A N 1
ATOM 1356 C CA . VAL A 1 168 ? -17.188 -4.297 -3.107 1 95.44 168 VAL A CA 1
ATOM 1357 C C . VAL A 1 168 ? -18.406 -3.445 -3.461 1 95.44 168 VAL A C 1
ATOM 1359 O O . VAL A 1 168 ? -19.516 -3.961 -3.582 1 95.44 168 VAL A O 1
ATOM 1362 N N . GLN A 1 169 ? -18.203 -2.15 -3.635 1 94.75 169 GLN A N 1
ATOM 1363 C CA . GLN A 1 169 ? -19.297 -1.259 -4.008 1 94.75 169 GLN A CA 1
ATOM 1364 C C . GLN A 1 169 ? -19.922 -1.675 -5.336 1 94.75 169 GLN A C 1
ATOM 1366 O O . GLN A 1 169 ? -21.141 -1.651 -5.492 1 94.75 169 GLN A O 1
ATOM 1371 N N . MET A 1 170 ? -19.094 -2.049 -6.25 1 96.62 170 MET A N 1
ATOM 1372 C CA . MET A 1 170 ? -19.578 -2.484 -7.555 1 96.62 170 MET A CA 1
ATOM 1373 C C . MET A 1 170 ? -20.359 -3.797 -7.434 1 96.62 170 MET A C 1
ATOM 1375 O O . MET A 1 170 ? -21.406 -3.963 -8.039 1 96.62 170 MET A O 1
ATOM 1379 N N . LEU A 1 171 ? -19.828 -4.715 -6.645 1 96.62 171 LEU A N 1
ATOM 1380 C CA . LEU A 1 171 ? -20.484 -5.996 -6.441 1 96.62 171 LEU A CA 1
ATOM 1381 C C . LEU A 1 171 ? -21.859 -5.805 -5.797 1 96.62 171 LEU A C 1
ATOM 1383 O O . LEU A 1 171 ? -22.812 -6.496 -6.145 1 96.62 171 LEU A O 1
ATOM 1387 N N . MET A 1 172 ? -21.938 -4.863 -4.883 1 94.69 172 MET A N 1
ATOM 1388 C CA . MET A 1 172 ? -23.203 -4.539 -4.25 1 94.69 172 MET A CA 1
ATOM 1389 C C . MET A 1 172 ? -24.172 -3.93 -5.254 1 94.69 172 MET A C 1
ATOM 1391 O O . MET A 1 172 ? -25.344 -4.316 -5.309 1 94.69 172 MET A O 1
ATOM 1395 N N . ALA A 1 173 ? -23.734 -3.029 -6.039 1 95.25 173 ALA A N 1
ATOM 1396 C CA . ALA A 1 173 ? -24.578 -2.369 -7.035 1 95.25 173 ALA A CA 1
ATOM 1397 C C . ALA A 1 173 ? -25.125 -3.377 -8.039 1 95.25 173 ALA A C 1
ATOM 1399 O O . ALA A 1 173 ? -26.234 -3.221 -8.539 1 95.25 173 ALA A O 1
ATOM 1400 N N . ARG A 1 174 ?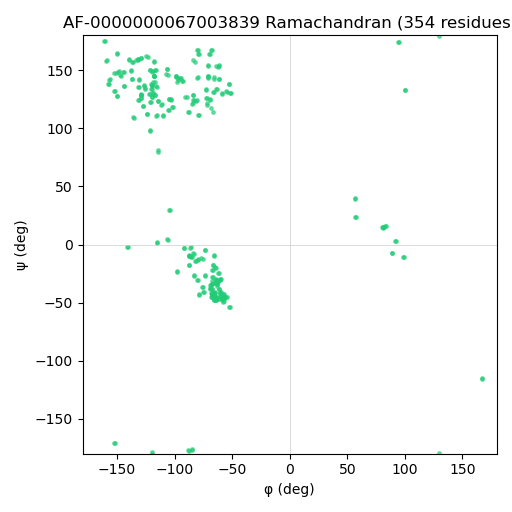 -24.375 -4.426 -8.289 1 96.38 174 ARG A N 1
ATOM 1401 C CA . ARG A 1 174 ? -24.766 -5.453 -9.25 1 96.38 174 ARG A CA 1
ATOM 1402 C C . ARG A 1 174 ? -25.641 -6.516 -8.594 1 96.38 174 ARG A C 1
ATOM 1404 O O . ARG A 1 174 ? -26.094 -7.453 -9.258 1 96.38 174 ARG A O 1
ATOM 1411 N N . GLY A 1 175 ? -25.734 -6.473 -7.289 1 94 175 GLY A N 1
ATOM 1412 C CA . GLY A 1 175 ? -26.562 -7.422 -6.574 1 94 175 GLY A CA 1
ATOM 1413 C C . GLY A 1 175 ? -25.875 -8.75 -6.316 1 94 175 GLY A C 1
ATOM 1414 O O . GLY A 1 175 ? -26.531 -9.758 -6.059 1 94 175 GLY A O 1
ATOM 1415 N N . VAL A 1 176 ? -24.562 -8.773 -6.453 1 95 176 VAL A N 1
ATOM 1416 C CA . VAL A 1 176 ? -23.797 -10.008 -6.266 1 95 176 VAL A CA 1
ATOM 1417 C C . VAL A 1 176 ? -23.609 -10.273 -4.777 1 95 176 VAL A C 1
ATOM 1419 O O . VAL A 1 176 ? -23.672 -11.43 -4.336 1 95 176 VAL A O 1
ATOM 1422 N N . ILE A 1 177 ? -23.297 -9.18 -4.035 1 90.44 177 ILE A N 1
ATOM 1423 C CA . ILE A 1 177 ? -23.219 -9.344 -2.586 1 90.44 177 ILE A CA 1
ATOM 1424 C C . ILE A 1 177 ? -24.266 -8.461 -1.916 1 90.44 177 ILE A C 1
ATOM 1426 O O . ILE A 1 177 ? -24.672 -7.434 -2.469 1 90.44 177 ILE A O 1
ATOM 1430 N N . LYS A 1 178 ? -24.781 -8.961 -0.856 1 81.25 178 LYS A N 1
ATOM 1431 C CA . LYS A 1 178 ? -25.875 -8.297 -0.155 1 81.25 178 LYS A CA 1
ATOM 1432 C C . LYS A 1 178 ? -25.375 -7.035 0.552 1 81.25 178 LYS A C 1
ATOM 1434 O O . LYS A 1 178 ? -24.25 -6.984 1.021 1 81.25 178 LYS A O 1
ATOM 1439 N N . LYS A 1 179 ? -26.25 -6.098 0.511 1 66.31 179 LYS A N 1
ATOM 1440 C CA . LYS A 1 179 ? -26.016 -4.801 1.15 1 66.31 179 LYS A CA 1
ATOM 1441 C C . LYS A 1 179 ? -26.062 -4.926 2.67 1 66.31 179 LYS A C 1
ATOM 1443 O O . LYS A 1 179 ? -26.781 -5.766 3.211 1 66.31 179 LYS A O 1
ATOM 1448 N N . MET B 1 1 ? 24.797 -10.266 -15.641 1 54.38 1 MET B N 1
ATOM 1449 C CA . MET B 1 1 ? 24.875 -8.828 -15.859 1 54.38 1 MET B CA 1
ATOM 1450 C C . MET B 1 1 ? 24.469 -8.062 -14.602 1 54.38 1 MET B C 1
ATOM 1452 O O . MET B 1 1 ? 23.703 -8.578 -13.781 1 54.38 1 MET B O 1
ATOM 1456 N N . SER B 1 2 ? 25.172 -7.008 -14.18 1 76.94 2 SER B N 1
ATOM 1457 C CA . SER B 1 2 ? 25 -6.297 -12.914 1 76.94 2 SER B CA 1
ATOM 1458 C C . SER B 1 2 ? 23.719 -5.469 -12.922 1 76.94 2 SER B C 1
ATOM 1460 O O . SER B 1 2 ? 23.359 -4.879 -13.945 1 76.94 2 SER B O 1
ATOM 1462 N N . VAL B 1 3 ? 22.703 -5.629 -12.062 1 89.06 3 VAL B N 1
ATOM 1463 C CA . VAL B 1 3 ? 21.453 -4.887 -11.906 1 89.06 3 VAL B CA 1
ATOM 1464 C C . VAL B 1 3 ? 21.766 -3.479 -11.391 1 89.06 3 VAL B C 1
ATOM 1466 O O . VAL B 1 3 ? 22.5 -3.311 -10.414 1 89.06 3 VAL B O 1
ATOM 1469 N N . PRO B 1 4 ? 21.391 -2.492 -12.289 1 92.88 4 PRO B N 1
ATOM 1470 C CA . PRO B 1 4 ? 21.625 -1.134 -11.781 1 92.88 4 PRO B CA 1
ATOM 1471 C C . PRO B 1 4 ? 20.938 -0.881 -10.438 1 92.88 4 PRO B C 1
ATOM 1473 O O . PRO B 1 4 ? 19.797 -1.284 -10.242 1 92.88 4 PRO B O 1
ATOM 1476 N N . THR B 1 5 ? 21.641 -0.315 -9.461 1 96.62 5 THR B N 1
ATOM 1477 C CA . THR B 1 5 ? 21.078 0.062 -8.164 1 96.62 5 THR B CA 1
ATOM 1478 C C . THR B 1 5 ? 21.422 1.509 -7.828 1 96.62 5 THR B C 1
ATOM 1480 O O . THR B 1 5 ? 22.281 2.119 -8.477 1 96.62 5 THR B O 1
ATOM 1483 N N . GLN B 1 6 ? 20.734 2.098 -6.965 1 96.62 6 GLN B N 1
ATOM 1484 C CA . GLN B 1 6 ? 21.062 3.389 -6.371 1 96.62 6 GLN B CA 1
ATOM 1485 C C . GLN B 1 6 ? 20.938 3.346 -4.852 1 96.62 6 GLN B C 1
ATOM 1487 O O . GLN B 1 6 ? 20.25 2.479 -4.305 1 96.62 6 GLN B O 1
ATOM 1492 N N . PRO B 1 7 ? 21.594 4.273 -4.172 1 97.69 7 PRO B N 1
ATOM 1493 C CA . PRO B 1 7 ? 21.5 4.293 -2.709 1 97.69 7 PRO B CA 1
ATOM 1494 C C . PRO B 1 7 ? 20.109 4.609 -2.199 1 97.69 7 PRO B C 1
ATOM 1496 O O . PRO B 1 7 ? 19.469 5.555 -2.678 1 97.69 7 PRO B O 1
ATOM 1499 N N . ALA B 1 8 ? 19.625 3.822 -1.27 1 98.56 8 ALA B N 1
ATOM 1500 C CA . ALA B 1 8 ? 18.344 4.051 -0.603 1 98.56 8 ALA B CA 1
ATOM 1501 C C . ALA B 1 8 ? 18.484 3.924 0.912 1 98.56 8 ALA B C 1
ATOM 1503 O O . ALA B 1 8 ? 19.188 3.041 1.403 1 98.56 8 ALA B O 1
ATOM 1504 N N . PHE B 1 9 ? 17.875 4.867 1.61 1 98.62 9 PHE B N 1
ATOM 1505 C CA . PHE B 1 9 ? 17.734 4.746 3.055 1 98.62 9 PHE B CA 1
ATOM 1506 C C . PHE B 1 9 ? 16.578 3.805 3.4 1 98.62 9 PHE B C 1
ATOM 1508 O O . PHE B 1 9 ? 15.422 4.094 3.102 1 98.62 9 PHE B O 1
ATOM 1515 N N . ILE B 1 10 ? 16.906 2.66 3.951 1 98.56 10 ILE B N 1
ATOM 1516 C CA . ILE B 1 10 ? 15.906 1.654 4.305 1 98.56 10 ILE B CA 1
ATOM 1517 C C . ILE B 1 10 ? 15.859 1.484 5.82 1 98.56 10 ILE B C 1
ATOM 1519 O O . ILE B 1 10 ? 16.891 1.221 6.453 1 98.56 10 ILE B O 1
ATOM 1523 N N . HIS B 1 11 ? 14.68 1.675 6.398 1 98.5 11 HIS B N 1
ATOM 1524 C CA . HIS B 1 11 ? 14.508 1.58 7.844 1 98.5 11 HIS B CA 1
ATOM 1525 C C . HIS B 1 11 ? 13.305 0.705 8.195 1 98.5 11 HIS B C 1
ATOM 1527 O O . HIS B 1 11 ? 12.195 0.94 7.711 1 98.5 11 HIS B O 1
ATOM 1533 N N . VAL B 1 12 ? 13.547 -0.333 9 1 98.06 12 VAL B N 1
ATOM 1534 C CA . VAL B 1 12 ? 12.492 -1.166 9.562 1 98.06 12 VAL B CA 1
ATOM 1535 C C . VAL B 1 12 ? 12.234 -0.768 11.016 1 98.06 12 VAL B C 1
ATOM 1537 O O . VAL B 1 12 ? 13.125 -0.874 11.859 1 98.06 12 VAL B O 1
ATOM 1540 N N . GLY B 1 13 ? 11.07 -0.34 11.273 1 97.94 13 GLY B N 1
ATOM 1541 C CA . GLY B 1 13 ? 10.719 0.183 12.586 1 97.94 13 GLY B CA 1
ATOM 1542 C C . GLY B 1 13 ? 10.039 1.538 12.523 1 97.94 13 GLY B C 1
ATOM 1543 O O . GLY B 1 13 ? 9.789 2.066 11.438 1 97.94 13 GLY B O 1
ATOM 1544 N N . THR B 1 14 ? 9.711 2.043 13.695 1 98.38 14 THR B N 1
ATOM 1545 C CA . THR B 1 14 ? 9.023 3.328 13.773 1 98.38 14 THR B CA 1
ATOM 1546 C C . THR B 1 14 ? 10.031 4.473 13.836 1 98.38 14 THR B C 1
ATOM 1548 O O . THR B 1 14 ? 11.219 4.277 13.594 1 98.38 14 THR B O 1
ATOM 1551 N N . TRP B 1 15 ? 9.539 5.695 13.977 1 98.25 15 TRP B N 1
ATOM 1552 C CA . TRP B 1 15 ? 10.406 6.863 14.102 1 98.25 15 TRP B CA 1
ATOM 1553 C C . TRP B 1 15 ? 11.438 6.66 15.203 1 98.25 15 TRP B C 1
ATOM 1555 O O . TRP B 1 15 ? 11.086 6.262 16.328 1 98.25 15 TRP B O 1
ATOM 1565 N N . ASP B 1 16 ? 12.68 6.898 14.922 1 97.38 16 ASP B N 1
ATOM 1566 C CA . ASP B 1 16 ? 13.719 6.82 15.938 1 97.38 16 ASP B CA 1
ATOM 1567 C C . ASP B 1 16 ? 14.898 7.73 15.594 1 97.38 16 ASP B C 1
ATOM 1569 O O . ASP B 1 16 ? 14.797 8.57 14.695 1 97.38 16 ASP B O 1
ATOM 1573 N N . ASP B 1 17 ? 16.016 7.609 16.344 1 96.81 17 ASP B N 1
ATOM 1574 C CA . ASP B 1 17 ? 17.156 8.492 16.156 1 96.81 17 ASP B CA 1
ATOM 1575 C C . ASP B 1 17 ? 17.766 8.312 14.773 1 96.81 17 ASP B C 1
ATOM 1577 O O . ASP B 1 17 ? 18.25 9.273 14.172 1 96.81 17 ASP B O 1
ATOM 1581 N N . GLU B 1 18 ? 17.703 7.102 14.297 1 96.12 18 GLU B N 1
ATOM 1582 C CA . GLU B 1 18 ? 18.281 6.84 12.977 1 96.12 18 GLU B CA 1
ATOM 1583 C C . GLU B 1 18 ? 17.484 7.535 11.883 1 96.12 18 GLU B C 1
ATOM 1585 O O . GLU B 1 18 ? 18.062 8.148 10.984 1 96.12 18 GLU B O 1
ATOM 1590 N N . THR B 1 19 ? 16.141 7.426 11.961 1 97.62 19 THR B N 1
ATOM 1591 C CA . THR B 1 19 ? 15.328 8.062 10.93 1 97.62 19 THR B CA 1
ATOM 1592 C C . THR B 1 19 ? 15.5 9.578 10.961 1 97.62 19 THR B C 1
ATOM 1594 O O . THR B 1 19 ? 15.438 10.242 9.922 1 97.62 19 THR B O 1
ATOM 1597 N N . ARG B 1 20 ? 15.766 10.156 12.078 1 97.12 20 ARG B N 1
ATOM 1598 C CA . ARG B 1 20 ? 15.836 11.609 12.227 1 97.12 20 ARG B CA 1
ATOM 1599 C C . ARG B 1 20 ? 17.141 12.148 11.664 1 97.12 20 ARG B C 1
ATOM 1601 O O . ARG B 1 20 ? 17.297 13.359 11.492 1 97.12 20 ARG B O 1
ATOM 1608 N N . LYS B 1 21 ? 18.094 11.242 11.359 1 96.19 21 LYS B N 1
ATOM 1609 C CA . LYS B 1 21 ? 19.312 11.664 10.688 1 96.19 21 LYS B CA 1
ATOM 1610 C C . LYS B 1 21 ? 19.047 11.992 9.227 1 96.19 21 LYS B C 1
ATOM 1612 O O . LYS B 1 21 ? 19.844 12.703 8.594 1 96.19 21 LYS B O 1
ATOM 1617 N N . HIS B 1 22 ? 18.078 11.406 8.656 1 97.38 22 HIS B N 1
ATOM 1618 C CA . HIS B 1 22 ? 17.688 11.688 7.281 1 97.38 22 HIS B CA 1
ATOM 1619 C C . HIS B 1 22 ? 16.781 12.914 7.203 1 97.38 22 HIS B C 1
ATOM 1621 O O . HIS B 1 22 ? 15.703 12.93 7.805 1 97.38 22 HIS B O 1
ATOM 1627 N N . PRO B 1 23 ? 17.094 13.898 6.461 1 96.19 23 PRO B N 1
ATOM 1628 C CA . PRO B 1 23 ? 16.328 15.148 6.48 1 96.19 23 PRO B CA 1
ATOM 1629 C C . PRO B 1 23 ? 14.867 14.945 6.078 1 96.19 23 PRO B C 1
ATOM 1631 O O . PRO B 1 23 ? 13.969 15.5 6.707 1 96.19 23 PRO B O 1
ATOM 1634 N N . ALA B 1 24 ? 14.555 14.156 5.055 1 97.62 24 ALA B N 1
ATOM 1635 C CA . ALA B 1 24 ? 13.18 13.93 4.609 1 97.62 24 ALA B CA 1
ATOM 1636 C C . ALA B 1 24 ? 12.391 13.133 5.645 1 97.62 24 ALA B C 1
ATOM 1638 O O . ALA B 1 24 ? 11.188 13.336 5.812 1 97.62 24 ALA B O 1
ATOM 1639 N N . MET B 1 25 ? 13.078 12.203 6.328 1 98.31 25 MET B N 1
ATOM 1640 C CA . MET B 1 25 ? 12.383 11.383 7.312 1 98.31 25 MET B CA 1
ATOM 1641 C C . MET B 1 25 ? 12.102 12.18 8.586 1 98.31 25 MET B C 1
ATOM 1643 O O . MET B 1 25 ? 11.047 12.023 9.203 1 98.31 25 MET B O 1
ATOM 1647 N N . LYS B 1 26 ? 13.102 12.953 8.938 1 97.94 26 LYS B N 1
ATOM 1648 C CA . LYS B 1 26 ? 12.852 13.859 10.047 1 97.94 26 LYS B CA 1
ATOM 1649 C C . LYS B 1 26 ? 11.664 14.773 9.75 1 97.94 26 LYS B C 1
ATOM 1651 O O . LYS B 1 26 ? 10.781 14.953 10.594 1 97.94 26 LYS B O 1
ATOM 1656 N N . TRP B 1 27 ? 11.672 15.375 8.594 1 98.38 27 TRP B N 1
ATOM 1657 C CA . TRP B 1 27 ? 10.578 16.219 8.117 1 98.38 27 TRP B CA 1
ATOM 1658 C C . TRP B 1 27 ? 9.258 15.453 8.141 1 98.38 27 TRP B C 1
ATOM 1660 O O . TRP B 1 27 ? 8.242 15.969 8.625 1 98.38 27 TRP B O 1
ATOM 1670 N N . MET B 1 28 ? 9.211 14.211 7.668 1 98.69 28 MET B N 1
ATOM 1671 C CA . MET B 1 28 ? 8 13.391 7.578 1 98.69 28 MET B CA 1
ATOM 1672 C C . MET B 1 28 ? 7.445 13.086 8.969 1 98.69 28 MET B C 1
ATOM 1674 O O . MET B 1 28 ? 6.227 13.055 9.156 1 98.69 28 MET B O 1
ATOM 1678 N N . GLU B 1 29 ? 8.359 12.789 9.906 1 98.62 29 GLU B N 1
ATOM 1679 C CA . GLU B 1 29 ? 7.906 12.578 11.273 1 98.62 29 GLU B CA 1
ATOM 1680 C C . GLU B 1 29 ? 7.152 13.797 11.797 1 98.62 29 GLU B C 1
ATOM 1682 O O . GLU B 1 29 ? 6.066 13.672 12.367 1 98.62 29 GLU B O 1
ATOM 1687 N N . ASP B 1 30 ? 7.668 14.961 11.586 1 98.31 30 ASP B N 1
ATOM 1688 C CA . ASP B 1 30 ? 7.039 16.203 12.031 1 98.31 30 ASP B CA 1
ATOM 1689 C C . ASP B 1 30 ? 5.699 16.422 11.328 1 98.31 30 ASP B C 1
ATOM 1691 O O . ASP B 1 30 ? 4.711 16.797 11.961 1 98.31 30 ASP B O 1
ATOM 1695 N N . TYR B 1 31 ? 5.688 16.203 10.047 1 98.44 31 TYR B N 1
ATOM 1696 C CA . TYR B 1 31 ? 4.453 16.328 9.273 1 98.44 31 TYR B CA 1
ATOM 1697 C C . TYR B 1 31 ? 3.389 15.375 9.797 1 98.44 31 TYR B C 1
ATOM 1699 O O . TYR B 1 31 ? 2.234 15.766 9.992 1 98.44 31 TYR B O 1
ATOM 1707 N N . THR B 1 32 ? 3.787 14.109 10.016 1 98.44 32 THR B N 1
ATOM 1708 C CA . THR B 1 32 ? 2.861 13.078 10.484 1 98.44 32 THR B CA 1
ATOM 1709 C C . THR B 1 32 ? 2.26 13.469 11.836 1 98.44 32 THR B C 1
ATOM 1711 O O . THR B 1 32 ? 1.049 13.359 12.031 1 98.44 32 THR B O 1
ATOM 1714 N N . ARG B 1 33 ? 3.127 13.938 12.703 1 97.75 33 ARG B N 1
ATOM 1715 C CA . ARG B 1 33 ? 2.662 14.367 14.016 1 97.75 33 ARG B CA 1
ATOM 1716 C C . ARG B 1 33 ? 1.692 15.539 13.906 1 97.75 33 ARG B C 1
ATOM 1718 O O . ARG B 1 33 ? 0.66 15.562 14.578 1 97.75 33 ARG B O 1
ATOM 1725 N N . ASN B 1 34 ? 2.051 16.484 13.102 1 97.75 34 ASN B N 1
ATOM 1726 C CA . ASN B 1 34 ? 1.171 17.625 12.852 1 97.75 34 ASN B CA 1
ATOM 1727 C C . ASN B 1 34 ? -0.181 17.172 12.297 1 97.75 34 ASN B C 1
ATOM 1729 O O . ASN B 1 34 ? -1.227 17.641 12.758 1 97.75 34 ASN B O 1
ATOM 1733 N N . PHE B 1 35 ? -0.184 16.266 11.305 1 97.94 35 PHE B N 1
ATOM 1734 C CA . PHE B 1 35 ? -1.396 15.75 10.672 1 97.94 35 PHE B CA 1
ATOM 1735 C C . PHE B 1 35 ? -2.27 15.016 11.688 1 97.94 35 PHE B C 1
ATOM 1737 O O . PHE B 1 35 ? -3.482 15.234 11.734 1 97.94 35 PHE B O 1
ATOM 1744 N N . ASN B 1 36 ? -1.642 14.156 12.461 1 97.75 36 ASN B N 1
ATOM 1745 C CA . ASN B 1 36 ? -2.373 13.375 13.453 1 97.75 36 ASN B CA 1
ATOM 1746 C C . ASN B 1 36 ? -3.074 14.266 14.469 1 97.75 36 ASN B C 1
ATOM 1748 O O . ASN B 1 36 ? -4.125 13.906 15 1 97.75 36 ASN B O 1
ATOM 1752 N N . LYS B 1 37 ? -2.49 15.438 14.727 1 97.25 37 LYS B N 1
ATOM 1753 C CA . LYS B 1 37 ? -3.082 16.406 15.648 1 97.25 37 LYS B CA 1
ATOM 1754 C C . LYS B 1 37 ? -4.125 17.266 14.945 1 97.25 37 LYS B C 1
ATOM 1756 O O . LYS B 1 37 ? -4.773 18.094 15.578 1 97.25 37 LYS B O 1
ATOM 1761 N N . ARG B 1 38 ? -4.176 17.078 13.609 1 97.12 38 ARG B N 1
ATOM 1762 C CA . ARG B 1 38 ? -5.055 17.891 12.766 1 97.12 38 ARG B CA 1
ATOM 1763 C C . ARG B 1 38 ? -4.762 19.375 12.945 1 97.12 38 ARG B C 1
ATOM 1765 O O . ARG B 1 38 ? -5.68 20.188 12.992 1 97.12 38 ARG B O 1
ATOM 1772 N N . ALA B 1 39 ? -3.428 19.578 13.039 1 92.62 39 ALA B N 1
ATOM 1773 C CA . ALA B 1 39 ? -2.994 20.969 13.18 1 92.62 39 ALA B CA 1
ATOM 1774 C C . ALA B 1 39 ? -3.234 21.75 11.891 1 92.62 39 ALA B C 1
ATOM 1776 O O . ALA B 1 39 ? -2.955 21.266 10.797 1 92.62 39 ALA B O 1
ATOM 1777 N N . ASP B 1 40 ? -3.957 22.875 11.898 1 89.38 40 ASP B N 1
ATOM 1778 C CA . ASP B 1 40 ? -4.148 23.812 10.805 1 89.38 40 ASP B CA 1
ATOM 1779 C C . ASP B 1 40 ? -5.207 23.328 9.828 1 89.38 40 ASP B C 1
ATOM 1781 O O . ASP B 1 40 ? -5.215 23.719 8.656 1 89.38 40 ASP B O 1
ATOM 1785 N N . TRP B 1 41 ? -6.004 22.297 10.242 1 95.75 41 TRP B N 1
ATOM 1786 C CA . TRP B 1 41 ? -7.047 21.766 9.375 1 95.75 41 TRP B CA 1
ATOM 1787 C C . TRP B 1 41 ? -8.133 22.812 9.125 1 95.75 41 TRP B C 1
ATOM 1789 O O . TRP B 1 41 ? -8.969 22.641 8.234 1 95.75 41 TRP B O 1
ATOM 1799 N N . GLY B 1 42 ? -8.078 23.891 9.82 1 95.56 42 GLY B N 1
ATOM 1800 C CA . GLY B 1 42 ? -8.992 25 9.586 1 95.56 42 GLY B CA 1
ATOM 1801 C C . GLY B 1 42 ? -8.586 25.859 8.406 1 95.56 42 GLY B C 1
ATOM 1802 O O . GLY B 1 42 ? -9.383 26.672 7.918 1 95.56 42 GLY B O 1
ATOM 1803 N N . GLN B 1 43 ? -7.402 25.703 7.902 1 97.19 43 GLN B N 1
ATOM 1804 C CA . GLN B 1 43 ? -6.898 26.5 6.785 1 97.19 43 GLN B CA 1
ATOM 1805 C C . GLN B 1 43 ? -7.359 25.922 5.449 1 97.19 43 GLN B C 1
ATOM 1807 O O . GLN B 1 43 ? -7.699 24.734 5.363 1 97.19 43 GLN B O 1
ATOM 1812 N N . ASP B 1 44 ? -7.344 26.75 4.469 1 96.81 44 ASP B N 1
ATOM 1813 C CA . ASP B 1 44 ? -7.746 26.328 3.131 1 96.81 44 ASP B CA 1
ATOM 1814 C C . ASP B 1 44 ? -6.613 25.594 2.424 1 96.81 44 ASP B C 1
ATOM 1816 O O . ASP B 1 44 ? -6.863 24.766 1.548 1 96.81 44 ASP B O 1
ATOM 1820 N N . GLU B 1 45 ? -5.414 26.016 2.805 1 97.81 45 GLU B N 1
ATOM 1821 C CA . GLU B 1 45 ? -4.223 25.391 2.221 1 97.81 45 GLU B CA 1
ATOM 1822 C C . GLU B 1 45 ? -3.301 24.844 3.305 1 97.81 45 GLU B C 1
ATOM 1824 O O . GLU B 1 45 ? -3.443 25.188 4.48 1 97.81 45 GLU B O 1
ATOM 1829 N N . CYS B 1 46 ? -2.422 23.969 2.867 1 97.94 46 CYS B N 1
ATOM 1830 C CA . CYS B 1 46 ? -1.465 23.328 3.768 1 97.94 46 CYS B CA 1
ATOM 1831 C C . CYS B 1 46 ? -0.044 23.797 3.463 1 97.94 46 CYS B C 1
ATOM 1833 O O . CYS B 1 46 ? 0.458 23.594 2.357 1 97.94 46 CYS B O 1
ATOM 1835 N N . ASP B 1 47 ? 0.624 24.375 4.363 1 97.56 47 ASP B N 1
ATOM 1836 C CA . ASP B 1 47 ? 1.959 24.906 4.133 1 97.56 47 ASP B CA 1
ATOM 1837 C C . ASP B 1 47 ? 2.996 23.797 4.039 1 97.56 47 ASP B C 1
ATOM 1839 O O . ASP B 1 47 ? 4.16 24.047 3.725 1 97.56 47 ASP B O 1
ATOM 1843 N N . TRP B 1 48 ? 2.629 22.516 4.262 1 98.56 48 TRP B N 1
ATOM 1844 C CA . TRP B 1 48 ? 3.5 21.359 4.074 1 98.56 48 TRP B CA 1
ATOM 1845 C C . TRP B 1 48 ? 3.48 20.891 2.621 1 98.56 48 TRP B C 1
ATOM 1847 O O . TRP B 1 48 ? 4.293 20.062 2.219 1 98.56 48 TRP B O 1
ATOM 1857 N N . PHE B 1 49 ? 2.564 21.422 1.827 1 98.62 49 PHE B N 1
ATOM 1858 C CA . PHE B 1 49 ? 2.359 20.984 0.45 1 98.62 49 PHE B CA 1
ATOM 1859 C C . PHE B 1 49 ? 2.883 22.031 -0.53 1 98.62 49 PHE B C 1
ATOM 1861 O O . PHE B 1 49 ? 2.834 23.234 -0.251 1 98.62 49 PHE B O 1
ATOM 1868 N N . SER B 1 50 ? 3.4 21.562 -1.663 1 98.56 50 SER B N 1
ATOM 1869 C CA . SER B 1 50 ? 3.662 22.484 -2.771 1 98.56 50 SER B CA 1
ATOM 1870 C C . SER B 1 50 ? 2.363 23.016 -3.365 1 98.56 50 SER B C 1
ATOM 1872 O O . SER B 1 50 ? 1.288 22.469 -3.113 1 98.56 50 SER B O 1
ATOM 1874 N N . ALA B 1 51 ? 2.441 23.984 -4.156 1 98.19 51 ALA B N 1
ATOM 1875 C CA . ALA B 1 51 ? 1.271 24.609 -4.777 1 98.19 51 ALA B CA 1
ATOM 1876 C C . ALA B 1 51 ? 0.544 23.609 -5.684 1 98.19 51 ALA B C 1
ATOM 1878 O O . ALA B 1 51 ? -0.686 23.641 -5.777 1 98.19 51 ALA B O 1
ATOM 1879 N N . ASP B 1 52 ? 1.294 22.797 -6.297 1 98.56 52 ASP B N 1
ATOM 1880 C CA . ASP B 1 52 ? 0.741 21.812 -7.23 1 98.56 52 ASP B CA 1
ATOM 1881 C C . ASP B 1 52 ? 0.71 20.422 -6.613 1 98.56 52 ASP B C 1
ATOM 1883 O O . ASP B 1 52 ? 0.878 19.422 -7.316 1 98.56 52 ASP B O 1
ATOM 1887 N N . PHE B 1 53 ? 0.575 20.328 -5.32 1 98.75 53 PHE B N 1
ATOM 1888 C CA . PHE B 1 53 ? 0.5 19.047 -4.609 1 98.75 53 PHE B CA 1
ATOM 1889 C C . PHE B 1 53 ? -0.582 18.156 -5.203 1 98.75 53 PHE B C 1
ATOM 1891 O O . PHE B 1 53 ? -1.672 18.641 -5.535 1 98.75 53 PHE B O 1
ATOM 1898 N N . THR B 1 54 ? -0.284 16.844 -5.352 1 98.94 54 THR B N 1
ATOM 1899 C CA . THR B 1 54 ? -1.246 15.852 -5.828 1 98.94 54 THR B CA 1
ATOM 1900 C C . THR B 1 54 ? -1.477 14.773 -4.777 1 98.94 54 THR B C 1
ATOM 1902 O O . THR B 1 54 ? -0.521 14.203 -4.246 1 98.94 54 THR B O 1
ATOM 1905 N N . LEU B 1 55 ? -2.701 14.547 -4.441 1 98.88 55 LEU B N 1
ATOM 1906 C CA . LEU B 1 55 ? -3.135 13.422 -3.627 1 98.88 55 LEU B CA 1
ATOM 1907 C C . LEU B 1 55 ? -3.779 12.336 -4.488 1 98.88 55 LEU B C 1
ATOM 1909 O O . LEU B 1 55 ? -4.711 12.617 -5.25 1 98.88 55 LEU B O 1
ATOM 1913 N N . VAL B 1 56 ? -3.311 11.141 -4.422 1 98.81 56 VAL B N 1
ATOM 1914 C CA . VAL B 1 56 ? -3.998 9.961 -4.949 1 98.81 56 VAL B CA 1
ATOM 1915 C C . VAL B 1 56 ? -4.586 9.148 -3.801 1 98.81 56 VAL B C 1
ATOM 1917 O O . VAL B 1 56 ? -3.852 8.641 -2.951 1 98.81 56 VAL B O 1
AT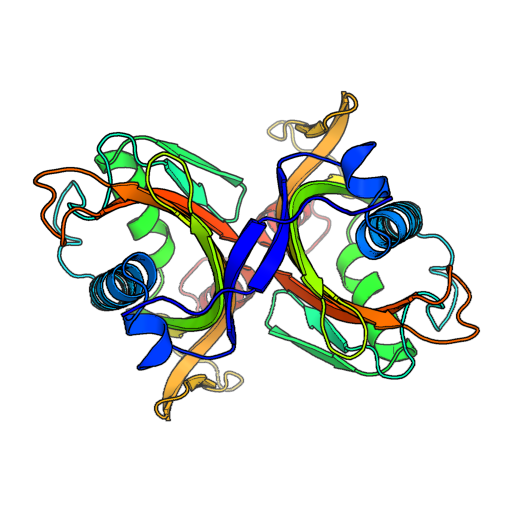OM 1920 N N . LYS B 1 57 ? -5.875 9.062 -3.764 1 98.44 57 LYS B N 1
ATOM 1921 C CA . LYS B 1 57 ? -6.598 8.367 -2.701 1 98.44 57 LYS B CA 1
ATOM 1922 C C . LYS B 1 57 ? -6.598 6.859 -2.934 1 98.44 57 LYS B C 1
ATOM 1924 O O . LYS B 1 57 ? -6.289 6.395 -4.031 1 98.44 57 LYS B O 1
ATOM 1929 N N . PRO B 1 58 ? -6.992 6.094 -1.926 1 98.19 58 PRO B N 1
ATOM 1930 C CA . PRO B 1 58 ? -6.965 4.637 -2.041 1 98.19 58 PRO B CA 1
ATOM 1931 C C . PRO B 1 58 ? -7.871 4.113 -3.154 1 98.19 58 PRO B C 1
ATOM 1933 O O . PRO B 1 58 ? -7.605 3.051 -3.721 1 98.19 58 PRO B O 1
ATOM 1936 N N . ASP B 1 59 ? -8.852 4.809 -3.539 1 96.06 59 ASP B N 1
ATOM 1937 C CA . ASP B 1 59 ? -9.781 4.355 -4.566 1 96.06 59 ASP B CA 1
ATOM 1938 C C . ASP B 1 59 ? -9.266 4.703 -5.965 1 96.06 59 ASP B C 1
ATOM 1940 O O . ASP B 1 59 ? -9.938 4.438 -6.961 1 96.06 59 ASP B O 1
ATOM 1944 N N . GLY B 1 60 ? -8.109 5.395 -6.008 1 96.81 60 GLY B N 1
ATOM 1945 C CA . GLY B 1 60 ? -7.477 5.703 -7.281 1 96.81 60 GLY B CA 1
ATOM 1946 C C . GLY B 1 60 ? -7.77 7.113 -7.762 1 96.81 60 GLY B C 1
ATOM 1947 O O . GLY B 1 60 ? -7.16 7.586 -8.727 1 96.81 60 GLY B O 1
ATOM 1948 N N . SER B 1 61 ? -8.719 7.789 -7.105 1 97.31 61 SER B N 1
ATOM 1949 C CA . SER B 1 61 ? -8.984 9.164 -7.512 1 97.31 61 SER B CA 1
ATOM 1950 C C . SER B 1 61 ? -7.781 10.062 -7.227 1 97.31 61 SER B C 1
ATOM 1952 O O . SER B 1 61 ? -7.117 9.914 -6.199 1 97.31 61 SER B O 1
ATOM 1954 N N . SER B 1 62 ? -7.582 10.977 -8.109 1 98.38 62 SER B N 1
ATOM 1955 C CA . SER B 1 62 ? -6.457 11.898 -8.023 1 98.38 62 SER B CA 1
ATOM 1956 C C . SER B 1 62 ? -6.93 13.344 -7.957 1 98.38 62 SER B C 1
ATOM 1958 O O . SER B 1 62 ? -7.855 13.734 -8.672 1 98.38 62 SER B O 1
ATOM 1960 N N . HIS B 1 63 ? -6.371 14.109 -7.055 1 98.81 63 HIS B N 1
ATOM 1961 C CA . HIS B 1 63 ? -6.699 15.516 -6.844 1 98.81 63 HIS B CA 1
ATOM 1962 C C . HIS B 1 63 ? -5.441 16.375 -6.82 1 98.81 63 HIS B C 1
ATOM 1964 O O . HIS B 1 63 ? -4.527 16.125 -6.031 1 98.81 63 HIS B O 1
ATOM 1970 N N . THR B 1 64 ? -5.449 17.406 -7.613 1 98.81 64 THR B N 1
ATOM 1971 C CA . THR B 1 64 ? -4.258 18.25 -7.746 1 98.81 64 THR B CA 1
ATOM 1972 C C . THR B 1 64 ? -4.566 19.688 -7.371 1 98.81 64 THR B C 1
ATOM 1974 O O . THR B 1 64 ? -5.648 20.203 -7.668 1 98.81 64 THR B O 1
ATOM 1977 N N . GLY B 1 65 ? -3.57 20.344 -6.883 1 98.88 65 GLY B N 1
ATOM 1978 C CA . GLY B 1 65 ? -3.68 21.672 -6.309 1 98.88 65 GLY B CA 1
ATOM 1979 C C . GLY B 1 65 ? -3.717 21.672 -4.793 1 98.88 65 GLY B C 1
ATOM 1980 O O . GLY B 1 65 ? -4.418 20.859 -4.188 1 98.88 65 GLY B O 1
ATOM 1981 N N . ASN B 1 66 ? -2.918 22.547 -4.203 1 98.69 66 ASN B N 1
ATOM 1982 C CA . ASN B 1 66 ? -2.756 22.531 -2.754 1 98.69 66 ASN B CA 1
ATOM 1983 C C . ASN B 1 66 ? -4.105 22.562 -2.039 1 98.69 66 ASN B C 1
ATOM 1985 O O . ASN B 1 66 ? -4.457 21.609 -1.335 1 98.69 66 ASN B O 1
ATOM 1989 N N . ALA B 1 67 ? -4.934 23.5 -2.334 1 98.62 67 ALA B N 1
ATOM 1990 C CA . ALA B 1 67 ? -6.199 23.688 -1.625 1 98.62 67 ALA B CA 1
ATOM 1991 C C . ALA B 1 67 ? -7.125 22.484 -1.847 1 98.62 67 ALA B C 1
ATOM 1993 O O . ALA B 1 67 ? -7.668 21.938 -0.89 1 98.62 67 ALA B O 1
ATOM 1994 N N . GLN B 1 68 ? -7.25 22.094 -3.041 1 98.62 68 GLN B N 1
ATOM 1995 C CA . GLN B 1 68 ? -8.148 21 -3.385 1 98.62 68 GLN B CA 1
ATOM 1996 C C . GLN B 1 68 ? -7.672 19.688 -2.781 1 98.62 68 GLN B C 1
ATOM 1998 O O . GLN B 1 68 ? -8.453 18.953 -2.176 1 98.62 68 GLN B O 1
ATOM 2003 N N . ALA B 1 69 ? -6.41 19.391 -2.936 1 98.75 69 ALA B N 1
ATOM 2004 C CA . ALA B 1 69 ? -5.863 18.125 -2.436 1 98.75 69 ALA B CA 1
ATOM 2005 C C . ALA B 1 69 ? -5.867 18.094 -0.91 1 98.75 69 ALA B C 1
ATOM 2007 O O . ALA B 1 69 ? -6.055 17.031 -0.306 1 98.75 69 ALA B O 1
ATOM 2008 N N . PHE B 1 70 ? -5.641 19.281 -0.311 1 98.56 70 PHE B N 1
ATOM 2009 C CA . PHE B 1 70 ? -5.703 19.359 1.144 1 98.56 70 PHE B CA 1
ATOM 2010 C C . PHE B 1 70 ? -7.113 19.094 1.646 1 98.56 70 PHE B C 1
ATOM 2012 O O . PHE B 1 70 ? -7.309 18.312 2.58 1 98.56 70 PHE B O 1
ATOM 2019 N N . LYS B 1 71 ? -8.086 19.641 1.005 1 98.38 71 LYS B N 1
ATOM 2020 C CA . LYS B 1 71 ? -9.484 19.391 1.328 1 98.38 71 LYS B CA 1
ATOM 2021 C C . LYS B 1 71 ? -9.805 17.891 1.238 1 98.38 71 LYS B C 1
ATOM 2023 O O . LYS B 1 71 ? -10.461 17.344 2.125 1 98.38 71 LYS B O 1
ATOM 2028 N N . GLU B 1 72 ? -9.32 17.234 0.229 1 98.25 72 GLU B N 1
ATOM 2029 C CA . GLU B 1 72 ? -9.562 15.812 0.041 1 98.25 72 GLU B CA 1
ATOM 2030 C C . GLU B 1 72 ? -8.828 14.984 1.094 1 98.25 72 GLU B C 1
ATOM 2032 O O . GLU B 1 72 ? -9.328 13.953 1.544 1 98.25 72 GLU B O 1
ATOM 2037 N N . SER B 1 73 ? -7.605 15.414 1.465 1 97.88 73 SER B N 1
ATOM 2038 C CA . SER B 1 73 ? -6.859 14.734 2.521 1 97.88 73 SER B CA 1
ATOM 2039 C C . SER B 1 73 ? -7.641 14.727 3.83 1 97.88 73 SER B C 1
ATOM 2041 O O . SER B 1 73 ? -7.766 13.68 4.473 1 97.88 73 SER B O 1
ATOM 2043 N N . LYS B 1 74 ? -8.203 15.883 4.098 1 97.44 74 LYS B N 1
ATOM 2044 C CA . LYS B 1 74 ? -9 16 5.316 1 97.44 74 LYS B CA 1
ATOM 2045 C C . LYS B 1 74 ? -10.266 15.156 5.23 1 97.44 74 LYS B C 1
ATOM 2047 O O . LYS B 1 74 ? -10.641 14.492 6.195 1 97.44 74 LYS B O 1
ATOM 2052 N N . SER B 1 75 ? -10.836 15.141 4.09 1 96.5 75 SER B N 1
ATOM 2053 C CA . SER B 1 75 ? -12.102 14.445 3.895 1 96.5 75 SER B CA 1
ATOM 2054 C C . SER B 1 75 ? -11.945 12.945 4.129 1 96.5 75 SER B C 1
ATOM 2056 O O . SER B 1 75 ? -12.867 12.289 4.621 1 96.5 75 SER B O 1
ATOM 2058 N N . MET B 1 76 ? -10.844 12.375 3.867 1 96.25 76 MET B N 1
ATOM 2059 C CA . MET B 1 76 ? -10.586 10.945 4.051 1 96.25 76 MET B CA 1
ATOM 2060 C C . MET B 1 76 ? -10.609 10.578 5.531 1 96.25 76 MET B C 1
ATOM 2062 O O . MET B 1 76 ? -10.922 9.438 5.887 1 96.25 76 MET B O 1
ATOM 2066 N N . TYR B 1 77 ? -10.281 11.516 6.348 1 96.69 77 TYR B N 1
ATOM 2067 C CA . TYR B 1 77 ? -10.117 11.219 7.766 1 96.69 77 TYR B CA 1
ATOM 2068 C C . TYR B 1 77 ? -11.289 11.75 8.578 1 96.69 77 TYR B C 1
ATOM 2070 O O . TYR B 1 77 ? -11.297 11.664 9.805 1 96.69 77 TYR B O 1
ATOM 2078 N N . GLN B 1 78 ? -12.25 12.289 7.859 1 92.62 78 GLN B N 1
ATOM 2079 C CA . GLN B 1 78 ? -13.344 12.984 8.523 1 92.62 78 GLN B CA 1
ATOM 2080 C C . GLN B 1 78 ? -14.195 12.008 9.344 1 92.62 78 GLN B C 1
ATOM 2082 O O . GLN B 1 78 ? -14.875 12.414 10.289 1 92.62 78 GLN B O 1
ATOM 2087 N N . PHE B 1 79 ? -14.078 10.727 9.07 1 92.38 79 PHE B N 1
ATOM 2088 C CA . PHE B 1 79 ? -14.914 9.734 9.75 1 92.38 79 PHE B CA 1
ATOM 2089 C C . PHE B 1 79 ? -14.266 9.289 11.055 1 92.38 79 PHE B C 1
ATOM 2091 O O . PHE B 1 79 ? -14.883 8.555 11.836 1 92.38 79 PHE B O 1
ATOM 2098 N N . PHE B 1 80 ? -13.07 9.672 11.25 1 97.56 80 PHE B N 1
ATOM 2099 C CA . PHE B 1 80 ? -12.375 9.312 12.477 1 97.56 80 PHE B CA 1
ATOM 2100 C C . PHE B 1 80 ? -12.453 10.438 13.5 1 97.56 80 PHE B C 1
ATOM 2102 O O . PHE B 1 80 ? -12.391 11.617 13.133 1 97.56 80 PHE B O 1
ATOM 2109 N N . THR B 1 81 ? -12.57 10.117 14.773 1 97.88 81 THR B N 1
ATOM 2110 C CA . THR B 1 81 ? -12.484 11.125 15.828 1 97.88 81 THR B CA 1
ATOM 2111 C C . THR B 1 81 ? -11.031 11.422 16.172 1 97.88 81 THR B C 1
ATOM 2113 O O . THR B 1 81 ? -10.727 12.492 16.703 1 97.88 81 THR B O 1
ATOM 2116 N N . SER B 1 82 ? -10.172 10.477 15.961 1 98.19 82 SER B N 1
ATOM 2117 C CA . SER B 1 82 ? -8.727 10.609 16.109 1 98.19 82 SER B CA 1
ATOM 2118 C C . SER B 1 82 ? -7.988 9.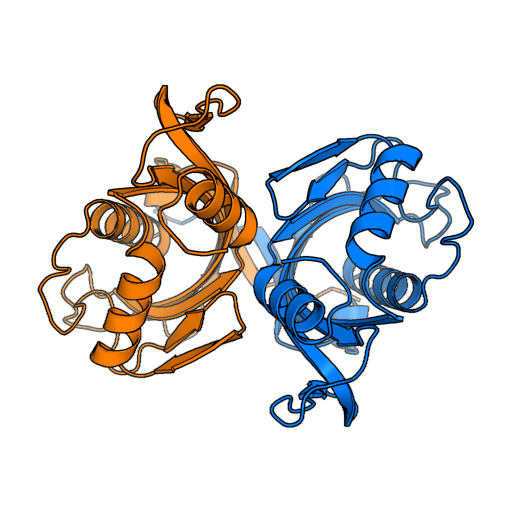531 15.32 1 98.19 82 SER B C 1
ATOM 2120 O O . SER B 1 82 ? -8.57 8.492 14.984 1 98.19 82 SER B O 1
ATOM 2122 N N . GLU B 1 83 ? -6.809 9.781 15.039 1 98.25 83 GLU B N 1
ATOM 2123 C CA . GLU B 1 83 ? -5.992 8.828 14.289 1 98.25 83 GLU B CA 1
ATOM 2124 C C . GLU B 1 83 ? -4.52 8.945 14.672 1 98.25 83 GLU B C 1
ATOM 2126 O O . GLU B 1 83 ? -4.105 9.93 15.281 1 98.25 83 GLU B O 1
ATOM 2131 N N . SER B 1 84 ? -3.764 8 14.336 1 98.56 84 SER B N 1
ATOM 2132 C CA . SER B 1 84 ? -2.316 7.926 14.508 1 98.56 84 SER B CA 1
ATOM 2133 C C . SER B 1 84 ? -1.68 7.031 13.453 1 98.56 84 SER B C 1
ATOM 2135 O O . SER B 1 84 ? -2.191 5.949 13.156 1 98.56 84 SER B O 1
ATOM 2137 N N . HIS B 1 85 ? -0.65 7.535 12.867 1 98.75 85 HIS B N 1
ATOM 2138 C CA . HIS B 1 85 ? 0.132 6.762 11.914 1 98.75 85 HIS B CA 1
ATOM 2139 C C . HIS B 1 85 ? 1.45 6.297 12.523 1 98.75 85 HIS B C 1
ATOM 2141 O O . HIS B 1 85 ? 2.236 7.113 13.008 1 98.75 85 HIS B O 1
ATOM 2147 N N . GLU B 1 86 ? 1.69 5.023 12.477 1 98.62 86 GLU B N 1
ATOM 2148 C CA . GLU B 1 86 ? 2.914 4.426 13 1 98.62 86 GLU B CA 1
ATOM 2149 C C . GLU B 1 86 ? 3.666 3.662 11.914 1 98.62 86 GLU B C 1
ATOM 2151 O O . GLU B 1 86 ? 3.301 2.535 11.578 1 98.62 86 GLU B O 1
ATOM 2156 N N . PRO B 1 87 ? 4.688 4.312 11.336 1 98.75 87 PRO B N 1
ATOM 2157 C CA . PRO B 1 87 ? 5.418 3.609 10.281 1 98.75 87 PRO B CA 1
ATOM 2158 C C . PRO B 1 87 ? 6.133 2.357 10.789 1 98.75 87 PRO B C 1
ATOM 2160 O O . PRO B 1 87 ? 6.445 2.266 11.977 1 98.75 87 PRO B O 1
ATOM 2163 N N . TYR B 1 88 ? 6.348 1.368 9.844 1 98.69 88 TYR B N 1
ATOM 2164 C CA . TYR B 1 88 ? 7.121 0.193 10.227 1 98.69 88 TYR B CA 1
ATOM 2165 C C . TYR B 1 88 ? 8.039 -0.257 9.094 1 98.69 88 TYR B C 1
ATOM 2167 O O . TYR B 1 88 ? 8.828 -1.185 9.266 1 98.69 88 TYR B O 1
ATOM 2175 N N . LEU B 1 89 ? 7.992 0.404 7.949 1 98.81 89 LEU B N 1
ATOM 2176 C CA . LEU B 1 89 ? 8.961 0.281 6.863 1 98.81 89 LEU B CA 1
ATOM 2177 C C . LEU B 1 89 ? 9.07 1.589 6.09 1 98.81 89 LEU B C 1
ATOM 2179 O O . LEU B 1 89 ? 8.062 2.16 5.672 1 98.81 89 LEU B O 1
ATOM 2183 N N . LEU B 1 90 ? 10.242 2.09 5.914 1 98.75 90 LEU B N 1
ATOM 2184 C CA . LEU B 1 90 ? 10.531 3.279 5.117 1 98.75 90 LEU B CA 1
ATOM 2185 C C . LEU B 1 90 ? 11.641 3.004 4.113 1 98.75 90 LEU B C 1
ATOM 2187 O O . LEU B 1 90 ? 12.711 2.508 4.48 1 98.75 90 LEU B O 1
ATOM 2191 N N . VAL B 1 91 ? 11.422 3.26 2.861 1 98.88 91 VAL B N 1
ATOM 2192 C CA . VAL B 1 91 ? 12.445 3.221 1.817 1 98.88 91 VAL B CA 1
ATOM 2193 C C . VAL B 1 91 ? 12.492 4.562 1.092 1 98.88 91 VAL B C 1
ATOM 2195 O O . VAL B 1 91 ? 11.539 4.945 0.413 1 98.88 91 VAL B O 1
ATOM 2198 N N . THR B 1 92 ? 13.57 5.277 1.271 1 98.81 92 THR B N 1
ATOM 2199 C CA . THR B 1 92 ? 13.703 6.637 0.758 1 98.81 92 THR B CA 1
ATOM 2200 C C . THR B 1 92 ? 14.953 6.77 -0.106 1 98.81 92 THR B C 1
ATOM 2202 O O . THR B 1 92 ? 16.016 6.258 0.251 1 98.81 92 THR B O 1
ATOM 2205 N N . TRP B 1 93 ? 14.844 7.383 -1.255 1 98.56 93 TRP B N 1
ATOM 2206 C CA . TRP B 1 93 ? 15.992 7.613 -2.125 1 98.56 93 TRP B CA 1
ATOM 2207 C C . TRP B 1 93 ? 15.969 9.031 -2.689 1 98.56 93 TRP B C 1
ATOM 2209 O O . TRP B 1 93 ? 14.914 9.656 -2.768 1 98.56 93 TRP B O 1
ATOM 2219 N N . GLU B 1 94 ? 17.078 9.508 -3.072 1 97.69 94 GLU B N 1
ATOM 2220 C CA . GLU B 1 94 ? 17.234 10.875 -3.568 1 97.69 94 GLU B CA 1
ATOM 2221 C C . GLU B 1 94 ? 16.781 10.977 -5.023 1 97.69 94 GLU B C 1
ATOM 2223 O O . GLU B 1 94 ? 16.969 10.047 -5.805 1 97.69 94 GLU B O 1
ATOM 2228 N N . THR B 1 95 ? 16.203 12.07 -5.34 1 97.38 95 THR B N 1
ATOM 2229 C CA . THR B 1 95 ? 15.891 12.484 -6.703 1 97.38 95 THR B CA 1
ATOM 2230 C C . THR B 1 95 ? 16.594 13.805 -7.043 1 97.38 95 THR B C 1
ATOM 2232 O O . THR B 1 95 ? 17.344 14.344 -6.223 1 97.38 95 THR B O 1
ATOM 2235 N N . LYS B 1 96 ? 16.359 14.258 -8.219 1 96.75 96 LYS B N 1
ATOM 2236 C CA . LYS B 1 96 ? 17 15.5 -8.656 1 96.75 96 LYS B CA 1
ATOM 2237 C C . LYS B 1 96 ? 16.562 16.672 -7.801 1 96.75 96 LYS B C 1
ATOM 2239 O O . LYS B 1 96 ? 17.344 17.578 -7.508 1 96.75 96 LYS B O 1
ATOM 2244 N N . ASP B 1 97 ? 15.297 16.641 -7.336 1 97.38 97 ASP B N 1
ATOM 2245 C CA . ASP B 1 97 ? 14.75 17.844 -6.695 1 97.38 97 ASP B CA 1
ATOM 2246 C C . ASP B 1 97 ? 14.445 17.578 -5.223 1 97.38 97 ASP B C 1
ATOM 2248 O O . ASP B 1 97 ? 13.93 18.453 -4.523 1 97.38 97 ASP B O 1
ATOM 2252 N N . GLY B 1 98 ? 14.727 16.391 -4.699 1 98.25 98 GLY B N 1
ATOM 2253 C CA . GLY B 1 98 ? 14.43 16.031 -3.32 1 98.25 98 GLY B CA 1
ATOM 2254 C C . GLY B 1 98 ? 14.547 14.547 -3.049 1 98.25 98 GLY B C 1
ATOM 2255 O O . GLY B 1 98 ? 15.617 13.961 -3.217 1 98.25 98 GLY B O 1
ATOM 2256 N N . TRP B 1 99 ? 13.391 13.938 -2.703 1 98.62 99 TRP B N 1
ATOM 2257 C CA . TRP B 1 99 ? 13.383 12.523 -2.354 1 98.62 99 TRP B CA 1
ATOM 2258 C C . TRP B 1 99 ? 12.062 11.875 -2.74 1 98.62 99 TRP B C 1
ATOM 2260 O O . TRP B 1 99 ? 11.023 12.539 -2.773 1 98.62 99 TRP B O 1
ATOM 2270 N N . ASN B 1 100 ? 12.117 10.633 -3.07 1 98.81 100 ASN B N 1
ATOM 2271 C CA . ASN B 1 100 ? 10.953 9.75 -3.08 1 98.81 100 ASN B CA 1
ATOM 2272 C C . ASN B 1 100 ? 10.992 8.766 -1.916 1 98.81 100 ASN B C 1
ATOM 2274 O O . ASN B 1 100 ? 12.062 8.43 -1.413 1 98.81 100 ASN B O 1
ATOM 2278 N N . MET B 1 101 ? 9.852 8.406 -1.51 1 98.81 101 MET B N 1
ATOM 2279 C CA . MET B 1 101 ? 9.734 7.402 -0.454 1 98.81 101 MET B CA 1
ATOM 2280 C C . MET B 1 101 ? 8.531 6.504 -0.689 1 98.81 101 MET B C 1
ATOM 2282 O O . MET B 1 101 ? 7.461 6.977 -1.08 1 98.81 101 MET B O 1
ATOM 2286 N N . ILE B 1 102 ? 8.68 5.262 -0.513 1 98.94 102 ILE B N 1
ATOM 2287 C CA . ILE B 1 102 ? 7.582 4.32 -0.315 1 98.94 102 ILE B CA 1
ATOM 2288 C C . ILE B 1 102 ? 7.727 3.633 1.04 1 98.94 102 ILE B C 1
ATOM 2290 O O . ILE B 1 102 ? 8.844 3.307 1.46 1 98.94 102 ILE B O 1
ATOM 2294 N N . GLY B 1 103 ? 6.629 3.512 1.712 1 98.81 103 GLY B N 1
ATOM 2295 C CA . GLY B 1 103 ? 6.691 2.898 3.029 1 98.81 103 GLY B CA 1
ATOM 2296 C C . GLY B 1 103 ? 5.348 2.381 3.512 1 98.81 103 GLY B C 1
ATOM 2297 O O . GLY B 1 103 ? 4.352 2.467 2.793 1 98.81 103 GLY B O 1
ATOM 2298 N N . GLN B 1 104 ? 5.434 1.739 4.656 1 98.88 104 GLN B N 1
ATOM 2299 C CA . GLN B 1 104 ? 4.258 1.186 5.324 1 98.88 104 GLN B CA 1
ATOM 2300 C C . GLN B 1 104 ? 4.043 1.836 6.691 1 98.88 104 GLN B C 1
ATOM 2302 O O . GLN B 1 104 ? 5.008 2.188 7.375 1 98.88 104 GLN B O 1
ATOM 2307 N N . ALA B 1 105 ? 2.83 1.999 7.031 1 98.88 105 ALA B N 1
ATOM 2308 C CA . ALA B 1 105 ? 2.441 2.418 8.375 1 98.88 105 ALA B CA 1
ATOM 2309 C C . ALA B 1 105 ? 1.143 1.744 8.805 1 98.88 105 ALA B C 1
ATOM 2311 O O . ALA B 1 105 ? 0.31 1.393 7.969 1 98.88 105 ALA B O 1
ATOM 2312 N N . HIS B 1 106 ? 1.042 1.507 10.109 1 98.69 106 HIS B N 1
ATOM 2313 C CA . HIS B 1 106 ? -0.274 1.216 10.664 1 98.69 106 HIS B CA 1
ATOM 2314 C C . HIS B 1 106 ? -1.068 2.496 10.906 1 98.69 106 HIS B C 1
ATOM 2316 O O . HIS B 1 106 ? -0.59 3.412 11.578 1 98.69 106 HIS B O 1
ATOM 2322 N N . LEU B 1 107 ? -2.207 2.541 10.32 1 98.56 107 LEU B N 1
ATOM 2323 C CA . LEU B 1 107 ? -3.182 3.568 10.664 1 98.56 107 LEU B CA 1
ATOM 2324 C C . LEU B 1 107 ? -4.062 3.115 11.828 1 98.56 107 LEU B C 1
ATOM 2326 O O . LEU B 1 107 ? -4.809 2.141 11.703 1 98.56 107 LEU B O 1
ATOM 2330 N N . PHE B 1 108 ? -3.951 3.762 12.922 1 98.69 108 PHE B N 1
ATOM 2331 C CA . PHE B 1 108 ? -4.852 3.604 14.055 1 98.69 108 PHE B CA 1
ATOM 2332 C C . PHE B 1 108 ? -5.918 4.691 14.062 1 98.69 108 PHE B C 1
ATOM 2334 O O . PHE B 1 108 ? -5.625 5.855 13.773 1 98.69 108 PHE B O 1
ATOM 2341 N N . ALA B 1 109 ? -7.129 4.27 14.406 1 98.62 109 ALA B N 1
ATOM 2342 C CA . ALA B 1 109 ? -8.172 5.297 14.422 1 98.62 109 ALA B CA 1
ATOM 2343 C C . ALA B 1 109 ? -9.258 4.957 15.445 1 98.62 109 ALA B C 1
ATOM 2345 O O . ALA B 1 109 ? -9.492 3.783 15.734 1 98.62 109 ALA B O 1
ATOM 2346 N N . ASN B 1 110 ? -9.82 5.957 16.016 1 98.69 110 ASN B N 1
ATOM 2347 C CA . ASN B 1 110 ? -11.086 5.867 16.734 1 98.69 110 ASN B CA 1
ATOM 2348 C C . ASN B 1 110 ? -12.258 6.324 15.883 1 98.69 110 ASN B C 1
ATOM 2350 O O . ASN B 1 110 ? -12.125 7.254 15.086 1 98.69 110 ASN B O 1
ATOM 2354 N N . LEU B 1 111 ? -13.344 5.691 16.078 1 98.25 111 LEU B N 1
ATOM 2355 C CA . LEU B 1 111 ? -14.523 5.93 15.25 1 98.25 111 LEU B CA 1
ATOM 2356 C C . LEU B 1 111 ? -15.695 6.422 16.094 1 98.25 111 LEU B C 1
ATOM 2358 O O . LEU B 1 111 ? -15.789 6.082 17.281 1 98.25 111 LEU B O 1
ATOM 2362 N N . PRO B 1 112 ? -16.5 7.227 15.508 1 97.62 112 PRO B N 1
ATOM 2363 C CA . PRO B 1 112 ? -17.703 7.641 16.234 1 97.62 112 PRO B CA 1
ATOM 2364 C C . PRO B 1 112 ? -18.719 6.504 16.406 1 97.62 112 PRO B C 1
ATOM 2366 O O . PRO B 1 112 ? -18.578 5.453 15.773 1 97.62 112 PRO B O 1
ATOM 2369 N N . GLY B 1 113 ? -19.609 6.723 17.297 1 96.56 113 GLY B N 1
ATOM 2370 C CA . GLY B 1 113 ? -20.641 5.73 17.562 1 96.56 113 GLY B CA 1
ATOM 2371 C C . GLY B 1 113 ? -20.297 4.809 18.719 1 96.56 113 GLY B C 1
ATOM 2372 O O . GLY B 1 113 ? -19.172 4.855 19.234 1 96.56 113 GLY B O 1
ATOM 2373 N N . GLN B 1 114 ? -21.297 3.934 19.078 1 95.56 114 GLN B N 1
ATOM 2374 C CA . GLN B 1 114 ? -21.109 3.018 20.188 1 95.56 114 GLN B CA 1
ATOM 2375 C C . GLN B 1 114 ? -20.5 1.695 19.734 1 95.56 114 GLN B C 1
ATOM 2377 O O . GLN B 1 114 ? -21.016 1.071 18.797 1 95.56 114 GLN B O 1
ATOM 2382 N N . ALA B 1 115 ? -19.453 1.335 20.359 1 95.06 115 ALA B N 1
ATOM 2383 C CA . ALA B 1 115 ? -18.828 0.054 20.047 1 95.06 115 ALA B CA 1
ATOM 2384 C C . ALA B 1 115 ? -19.781 -1.105 20.328 1 95.06 115 ALA B C 1
ATOM 2386 O O . ALA B 1 115 ? -20.516 -1.089 21.328 1 95.06 115 ALA B O 1
ATOM 2387 N N . THR B 1 116 ? -19.734 -2.105 19.469 1 93.69 116 THR B N 1
ATOM 2388 C CA . THR B 1 116 ? -20.484 -3.326 19.734 1 93.69 116 THR B CA 1
ATOM 2389 C C . THR B 1 116 ? -19.75 -4.207 20.734 1 93.69 116 THR B C 1
ATOM 2391 O O . THR B 1 116 ? -18.547 -4.051 20.938 1 93.69 116 THR B O 1
ATOM 2394 N N . PRO B 1 117 ? -20.438 -5.156 21.297 1 92.31 117 PRO B N 1
ATOM 2395 C CA . PRO B 1 117 ? -19.797 -6.039 22.281 1 92.31 117 PRO B CA 1
ATOM 2396 C C . PRO B 1 117 ? -18.688 -6.891 21.656 1 92.31 117 PRO B C 1
ATOM 2398 O O . PRO B 1 117 ? -17.797 -7.363 22.375 1 92.31 117 PRO B O 1
ATOM 2401 N N . GLN B 1 118 ? -18.688 -7.043 20.344 1 91.94 118 GLN B N 1
ATOM 2402 C CA . GLN B 1 118 ? -17.734 -7.914 19.656 1 91.94 118 GLN B CA 1
ATOM 2403 C C . GLN B 1 118 ? -16.453 -7.168 19.328 1 91.94 118 GLN B C 1
ATOM 2405 O O . GLN B 1 118 ? -15.438 -7.785 19 1 91.94 118 GLN B O 1
ATOM 2410 N N . GLU B 1 119 ? -16.562 -5.91 19.375 1 95.31 119 GLU B N 1
ATOM 2411 C CA . GLU B 1 119 ? -15.391 -5.113 19.016 1 95.31 119 GLU B CA 1
ATOM 2412 C C . GLU B 1 119 ? -14.32 -5.176 20.094 1 95.31 119 GLU B C 1
ATOM 2414 O O . GLU B 1 119 ? -14.617 -5.059 21.281 1 95.31 119 GLU B O 1
ATOM 2419 N N . LYS B 1 120 ? -13.07 -5.41 19.641 1 95.5 120 LYS B N 1
ATOM 2420 C CA . LYS B 1 120 ? -11.922 -5.391 20.547 1 95.5 120 LYS B CA 1
ATOM 2421 C C . LYS B 1 120 ? -10.961 -4.262 20.188 1 95.5 120 LYS B C 1
ATOM 2423 O O . LYS B 1 120 ? -10.656 -4.051 19 1 95.5 120 LYS B O 1
ATOM 2428 N N . LYS B 1 121 ? -10.531 -3.604 21.234 1 97.69 121 LYS B N 1
ATOM 2429 C CA . LYS B 1 121 ? -9.562 -2.531 21.016 1 97.69 121 LYS B CA 1
ATOM 2430 C C . LYS B 1 121 ? -8.203 -3.092 20.609 1 97.69 121 LYS B C 1
ATOM 2432 O O . LYS B 1 121 ? -7.883 -4.242 20.906 1 97.69 121 LYS B O 1
ATOM 2437 N N . VAL B 1 122 ? -7.457 -2.277 19.891 1 97.94 122 VAL B N 1
ATOM 2438 C CA . VAL B 1 122 ? -6.078 -2.582 19.547 1 97.94 122 VAL B CA 1
ATOM 2439 C C . VAL B 1 122 ? -5.141 -1.543 20.156 1 97.94 122 VAL B C 1
ATOM 2441 O O . VAL B 1 122 ? -5.562 -0.428 20.469 1 97.94 122 VAL B O 1
ATOM 2444 N N . LYS B 1 123 ? -3.91 -1.925 20.328 1 98.38 123 LYS B N 1
ATOM 2445 C CA . LYS B 1 123 ? -2.957 -1.015 20.953 1 98.38 123 LYS B CA 1
ATOM 2446 C C . LYS B 1 123 ? -1.825 -0.656 20 1 98.38 123 LYS B C 1
ATOM 2448 O O . LYS B 1 123 ? -1.34 -1.511 19.25 1 98.38 123 LYS B O 1
ATOM 2453 N N . ASP B 1 124 ? -1.453 0.568 20.031 1 98.06 124 ASP B N 1
ATOM 2454 C CA . ASP B 1 124 ? -0.264 0.97 19.281 1 98.06 124 ASP B CA 1
ATOM 2455 C C . ASP B 1 124 ? 1.004 0.725 20.094 1 98.06 124 ASP B C 1
ATOM 2457 O O . ASP B 1 124 ? 0.95 0.128 21.172 1 98.06 124 ASP B O 1
ATOM 2461 N N . LEU B 1 125 ? 2.178 1.116 19.578 1 97.12 125 LEU B N 1
ATOM 2462 C CA . LEU B 1 125 ? 3.463 0.803 20.203 1 97.12 125 LEU B CA 1
ATOM 2463 C C . LEU B 1 125 ? 3.619 1.531 21.531 1 97.12 125 LEU B C 1
ATOM 2465 O O . LEU B 1 125 ? 4.43 1.133 22.375 1 97.12 125 LEU B O 1
ATOM 2469 N N . GLN B 1 126 ? 2.859 2.645 21.719 1 96.75 126 GLN B N 1
ATOM 2470 C CA . GLN B 1 126 ? 2.949 3.42 22.953 1 96.75 126 GLN B CA 1
ATOM 2471 C C . GLN B 1 126 ? 1.919 2.945 23.984 1 96.75 126 GLN B C 1
ATOM 2473 O O . GLN B 1 126 ? 1.828 3.496 25.078 1 96.75 126 GLN B O 1
ATOM 2478 N N . GLY B 1 127 ? 1.06 1.971 23.609 1 97.75 127 GLY B N 1
ATOM 2479 C CA . GLY B 1 127 ? 0.076 1.401 24.516 1 97.75 127 GLY B CA 1
ATOM 2480 C C . GLY B 1 127 ? -1.267 2.105 24.453 1 97.75 127 GLY B C 1
ATOM 2481 O O . GLY B 1 127 ? -2.172 1.79 25.234 1 97.75 127 GLY B O 1
ATOM 2482 N N . ARG B 1 128 ? -1.437 3.061 23.609 1 98.12 128 ARG B N 1
ATOM 2483 C CA . ARG B 1 128 ? -2.727 3.725 23.453 1 98.12 128 ARG B CA 1
ATOM 2484 C C . ARG B 1 128 ? -3.738 2.807 22.781 1 98.12 128 ARG B C 1
ATOM 2486 O O . ARG B 1 128 ? -3.393 2.064 21.859 1 98.12 128 ARG B O 1
ATOM 2493 N N . GLU B 1 129 ? -4.902 2.92 23.156 1 98.44 129 GLU B N 1
ATOM 2494 C CA . GLU B 1 129 ? -5.965 2.074 22.625 1 98.44 129 GLU B CA 1
ATOM 2495 C C . GLU B 1 129 ? -6.695 2.762 21.469 1 98.44 129 GLU B C 1
ATOM 2497 O O . GLU B 1 129 ? -6.945 3.967 21.531 1 98.44 129 GLU B O 1
ATOM 2502 N N . TRP B 1 130 ? -7.062 1.925 20.516 1 98.56 130 TRP B N 1
ATOM 2503 C CA . TRP B 1 130 ? -7.746 2.383 19.312 1 98.56 130 TRP B CA 1
ATOM 2504 C C . TRP B 1 130 ? -8.852 1.416 18.906 1 98.56 130 TRP B C 1
ATOM 2506 O O . TRP B 1 130 ? -8.836 0.247 19.297 1 98.56 130 TRP B O 1
ATOM 2516 N N . ASP B 1 131 ? -9.797 1.892 18.141 1 98.31 131 ASP B N 1
ATOM 2517 C CA . ASP B 1 131 ? -10.883 1.051 17.656 1 98.31 131 ASP B CA 1
ATOM 2518 C C . ASP B 1 131 ? -10.414 0.134 16.531 1 98.31 131 ASP B C 1
ATOM 2520 O O . ASP B 1 131 ? -10.844 -1.016 16.438 1 98.31 131 ASP B O 1
ATOM 2524 N N . VAL B 1 132 ? -9.516 0.635 15.68 1 98 132 VAL B N 1
ATOM 2525 C CA . VAL B 1 132 ? -9.148 -0.139 14.492 1 98 132 VAL B CA 1
ATOM 2526 C C . VAL B 1 132 ? -7.688 0.112 14.141 1 98 132 VAL B C 1
ATOM 2528 O O . VAL B 1 132 ? -7.148 1.187 14.422 1 98 132 VAL B O 1
ATOM 2531 N N . LYS B 1 133 ? -7 -0.844 13.664 1 98.44 133 LYS B N 1
ATOM 2532 C CA . LYS B 1 133 ? -5.652 -0.828 13.109 1 98.44 133 LYS B CA 1
ATOM 2533 C C . LYS B 1 133 ? -5.648 -1.317 11.656 1 98.44 133 LYS B C 1
ATOM 2535 O O . LYS B 1 133 ? -6.074 -2.439 11.383 1 98.44 133 LYS B O 1
ATOM 2540 N N . ILE B 1 134 ? -5.172 -0.514 10.719 1 97.56 134 ILE B N 1
ATOM 2541 C CA . ILE B 1 134 ? -5.211 -0.853 9.305 1 97.56 134 ILE B CA 1
ATOM 2542 C C . ILE B 1 134 ? -3.811 -0.723 8.703 1 97.56 134 ILE B C 1
ATOM 2544 O O . ILE B 1 134 ? -3.215 0.356 8.727 1 97.56 134 ILE B O 1
ATOM 2548 N N . PRO B 1 135 ? -3.242 -1.823 8.164 1 98.5 135 PRO B N 1
ATOM 2549 C CA . PRO B 1 135 ? -1.995 -1.652 7.422 1 98.5 135 PRO B CA 1
ATOM 2550 C C . PRO B 1 135 ? -2.166 -0.787 6.176 1 98.5 135 PRO B C 1
ATOM 2552 O O . PRO B 1 135 ? -3.137 -0.956 5.43 1 98.5 135 PRO B O 1
ATOM 2555 N N . SER B 1 136 ? -1.304 0.129 5.98 1 98.81 136 SER B N 1
ATOM 2556 C CA . SER B 1 136 ? -1.372 1.066 4.863 1 98.81 136 SER B CA 1
ATOM 2557 C C . SER B 1 136 ? 0.001 1.282 4.238 1 98.81 136 SER B C 1
ATOM 2559 O O . SER B 1 136 ? 1.026 1.089 4.895 1 98.81 136 SER B O 1
ATOM 2561 N N . ALA B 1 137 ? 0.023 1.557 2.994 1 98.94 137 ALA B N 1
ATOM 2562 C CA . ALA B 1 137 ? 1.234 1.99 2.305 1 98.94 137 ALA B CA 1
ATOM 2563 C C . ALA B 1 137 ? 1.075 3.404 1.754 1 98.94 137 ALA B C 1
ATOM 2565 O O . ALA B 1 137 ? -0.033 3.82 1.407 1 98.94 137 ALA B O 1
ATOM 2566 N N . PHE B 1 138 ? 2.164 4.09 1.675 1 98.94 138 PHE B N 1
ATOM 2567 C CA . PHE B 1 138 ? 2.219 5.473 1.218 1 98.94 138 PHE B CA 1
ATOM 2568 C C . PHE B 1 138 ? 3.4 5.688 0.281 1 98.94 138 PHE B C 1
ATOM 2570 O O . PHE B 1 138 ? 4.477 5.125 0.491 1 98.94 138 PHE B O 1
ATOM 2577 N N . VAL B 1 139 ? 3.178 6.5 -0.72 1 98.94 139 VAL B N 1
ATOM 2578 C CA . VAL B 1 139 ? 4.254 7.027 -1.553 1 98.94 139 VAL B CA 1
ATOM 2579 C C . VAL B 1 139 ? 4.285 8.547 -1.453 1 98.94 139 VAL B C 1
ATOM 2581 O O . VAL B 1 139 ? 3.248 9.211 -1.588 1 98.94 139 VAL B O 1
ATOM 2584 N N . PHE B 1 140 ? 5.453 9.07 -1.199 1 98.88 140 PHE B N 1
ATOM 2585 C CA . PHE B 1 140 ? 5.637 10.508 -1.051 1 98.88 140 PHE B CA 1
ATOM 2586 C C . PHE B 1 140 ? 6.734 11.016 -1.979 1 98.88 140 PHE B C 1
ATOM 2588 O O . PHE B 1 140 ? 7.766 10.359 -2.145 1 98.88 140 PHE B O 1
ATOM 2595 N N . HIS B 1 141 ? 6.457 12.086 -2.584 1 98.88 141 HIS B N 1
ATOM 2596 C CA . HIS B 1 141 ? 7.477 12.852 -3.287 1 98.88 141 HIS B CA 1
ATOM 2597 C C . HIS B 1 141 ? 7.777 14.164 -2.562 1 98.88 141 HIS B C 1
ATOM 2599 O O . HIS B 1 141 ? 6.93 15.055 -2.506 1 98.88 141 HIS B O 1
ATOM 2605 N N . TYR B 1 142 ? 8.945 14.273 -2.012 1 98.56 142 TYR B N 1
ATOM 2606 C CA . TYR B 1 142 ? 9.43 15.469 -1.336 1 98.56 142 TYR B CA 1
ATOM 2607 C C . TYR B 1 142 ? 10.219 16.359 -2.293 1 98.56 142 TYR B C 1
ATOM 2609 O O . TYR B 1 142 ? 11.047 15.867 -3.064 1 98.56 142 TYR B O 1
ATOM 2617 N N . VAL B 1 143 ? 10.023 17.609 -2.148 1 98.69 14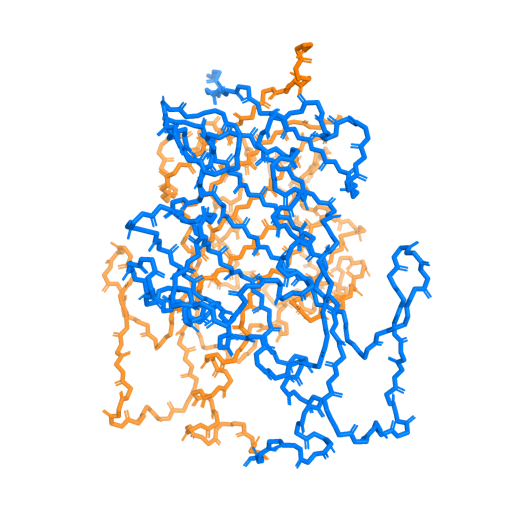3 VAL B N 1
ATOM 2618 C CA . VAL B 1 143 ? 10.836 18.516 -2.955 1 98.69 143 VAL B CA 1
ATOM 2619 C C . VAL B 1 143 ? 11.438 19.594 -2.064 1 98.69 143 VAL B C 1
ATOM 2621 O O . VAL B 1 143 ? 10.797 20.062 -1.12 1 98.69 143 VAL B O 1
ATOM 2624 N N . ARG B 1 144 ? 12.664 19.906 -2.426 1 98.12 144 ARG B N 1
ATOM 2625 C CA . ARG B 1 144 ? 13.305 21.062 -1.816 1 98.12 144 ARG B CA 1
ATOM 2626 C C . ARG B 1 144 ? 12.688 22.359 -2.34 1 98.12 144 ARG B C 1
ATOM 2628 O O . ARG B 1 144 ? 12.57 22.547 -3.551 1 98.12 144 ARG B O 1
ATOM 2635 N N . GLN B 1 145 ? 12.258 23.172 -1.497 1 97.56 145 GLN B N 1
ATOM 2636 C CA . GLN B 1 145 ? 11.68 24.453 -1.865 1 97.56 145 GLN B CA 1
ATOM 2637 C C . GLN B 1 145 ? 12.211 25.578 -0.966 1 97.56 145 GLN B C 1
ATOM 2639 O O . GLN B 1 145 ? 11.797 25.688 0.19 1 97.56 145 GLN B O 1
ATOM 2644 N N . SER B 1 146 ? 12.984 26.375 -1.518 1 95.06 146 SER B N 1
ATOM 2645 C CA . SER B 1 146 ? 13.555 27.484 -0.77 1 95.06 146 SER B CA 1
ATOM 2646 C C . SER B 1 146 ? 12.461 28.391 -0.198 1 95.06 146 SER B C 1
ATOM 2648 O O . SER B 1 146 ? 11.508 28.734 -0.895 1 95.06 146 SER B O 1
ATOM 2650 N N . GLY B 1 147 ? 12.594 28.672 1.121 1 94.94 147 GLY B N 1
ATOM 2651 C CA . GLY B 1 147 ? 11.664 29.594 1.762 1 94.94 147 GLY B CA 1
ATOM 2652 C C . GLY B 1 147 ? 10.422 28.922 2.307 1 94.94 147 GLY B C 1
ATOM 2653 O O . GLY B 1 147 ? 9.594 29.547 2.961 1 94.94 147 GLY B O 1
ATOM 2654 N N . ALA B 1 148 ? 10.281 27.656 2.012 1 95.25 148 ALA B N 1
ATOM 2655 C CA . ALA B 1 148 ? 9.133 26.938 2.564 1 95.25 148 ALA B CA 1
ATOM 2656 C C . ALA B 1 148 ? 9.18 26.938 4.09 1 95.25 148 ALA B C 1
ATOM 2658 O O . ALA B 1 148 ? 10.258 26.969 4.688 1 95.25 148 ALA B O 1
ATOM 2659 N N . ALA B 1 149 ? 8.039 26.812 4.766 1 93.81 149 ALA B N 1
ATOM 2660 C CA . ALA B 1 149 ? 7.844 27 6.203 1 93.81 149 ALA B CA 1
ATOM 2661 C C . ALA B 1 149 ? 8.57 25.906 6.992 1 93.81 149 ALA B C 1
ATOM 2663 O O . ALA B 1 149 ? 8.992 26.125 8.125 1 93.81 149 ALA B O 1
ATOM 2664 N N . HIS B 1 150 ? 8.695 24.703 6.457 1 96 150 HIS B N 1
ATOM 2665 C CA . HIS B 1 150 ? 9.188 23.547 7.199 1 96 150 HIS B CA 1
ATOM 2666 C C . HIS B 1 150 ? 10.516 23.062 6.641 1 96 150 HIS B C 1
ATOM 2668 O O . HIS B 1 150 ? 10.57 22.031 5.949 1 96 150 HIS B O 1
ATOM 2674 N N . GLU B 1 151 ? 11.57 23.797 7.066 1 94.19 151 GLU B N 1
ATOM 2675 C CA . GLU B 1 151 ? 12.961 23.438 6.797 1 94.19 151 GLU B CA 1
ATOM 2676 C C . GLU B 1 151 ? 13.219 23.312 5.301 1 94.19 151 GLU B C 1
ATOM 2678 O O . GLU B 1 151 ? 14.023 22.484 4.871 1 94.19 151 GLU B O 1
ATOM 2683 N N . GLY B 1 152 ? 12.406 23.969 4.488 1 97.5 152 GLY B N 1
ATOM 2684 C CA . GLY B 1 152 ? 12.672 24.031 3.062 1 97.5 152 GLY B CA 1
ATOM 2685 C C . GLY B 1 152 ? 12.219 22.797 2.311 1 97.5 152 GLY B C 1
ATOM 2686 O O . GLY B 1 152 ? 12.695 22.516 1.206 1 97.5 152 GLY B O 1
ATOM 2687 N N . ILE B 1 153 ? 11.375 21.938 2.904 1 98.5 153 ILE B N 1
ATOM 2688 C CA . ILE B 1 153 ? 10.852 20.734 2.262 1 98.5 153 ILE B CA 1
ATOM 2689 C C . ILE B 1 153 ? 9.328 20.812 2.193 1 98.5 153 ILE B C 1
ATOM 2691 O O . ILE B 1 153 ? 8.68 21.266 3.135 1 98.5 153 ILE B O 1
ATOM 2695 N N . VAL B 1 154 ? 8.703 20.422 1.047 1 98.81 154 VAL B N 1
ATOM 2696 C CA . VAL B 1 154 ? 7.262 20.281 0.909 1 98.81 154 VAL B CA 1
ATOM 2697 C C . VAL B 1 154 ? 6.938 18.953 0.221 1 98.81 154 VAL B C 1
ATOM 2699 O O . VAL B 1 154 ? 7.797 18.359 -0.443 1 98.81 154 VAL B O 1
ATOM 2702 N N . LEU B 1 155 ? 5.75 18.484 0.406 1 98.75 155 LEU B N 1
ATOM 2703 C CA . LEU B 1 155 ? 5.25 17.344 -0.356 1 98.75 155 LEU B CA 1
ATOM 2704 C C . LEU B 1 155 ? 4.695 17.797 -1.703 1 98.75 155 LEU B C 1
ATOM 2706 O O . LEU B 1 155 ? 3.895 18.734 -1.77 1 98.75 155 LEU B O 1
ATOM 2710 N N . LYS B 1 156 ? 5.148 17.172 -2.666 1 98.81 156 LYS B N 1
ATOM 2711 C CA . LYS B 1 156 ? 4.613 17.406 -4.004 1 98.81 156 LYS B CA 1
ATOM 2712 C C . LYS B 1 156 ? 3.58 16.344 -4.379 1 98.81 156 LYS B C 1
ATOM 2714 O O . LYS B 1 156 ? 2.713 16.594 -5.219 1 98.81 156 LYS B O 1
ATOM 2719 N N . ARG B 1 157 ? 3.623 15.195 -3.775 1 98.81 157 ARG B N 1
ATOM 2720 C CA . ARG B 1 157 ? 2.701 14.109 -4.102 1 98.81 157 ARG B CA 1
ATOM 2721 C C . ARG B 1 157 ? 2.576 13.125 -2.941 1 98.81 157 ARG B C 1
ATOM 2723 O O . ARG B 1 157 ? 3.566 12.812 -2.281 1 98.81 157 ARG B O 1
ATOM 2730 N N . THR B 1 158 ? 1.407 12.68 -2.664 1 98.88 158 THR B N 1
ATOM 2731 C CA . THR B 1 158 ? 1.084 11.57 -1.772 1 98.88 158 THR B CA 1
ATOM 2732 C C . THR B 1 158 ? 0.16 10.578 -2.463 1 98.88 158 THR B C 1
ATOM 2734 O O . THR B 1 158 ? -0.838 10.961 -3.074 1 98.88 158 THR B O 1
ATOM 2737 N N . GLU B 1 159 ? 0.491 9.359 -2.445 1 98.88 159 GLU B N 1
ATOM 2738 C CA . GLU B 1 159 ? -0.38 8.266 -2.871 1 98.88 159 GLU B CA 1
ATOM 2739 C C . GLU B 1 159 ? -0.596 7.262 -1.744 1 98.88 159 GLU B C 1
ATOM 2741 O O . GLU B 1 159 ? 0.362 6.828 -1.102 1 98.88 159 GLU B O 1
ATOM 2746 N N . ILE B 1 160 ? -1.845 6.941 -1.5 1 98.88 160 ILE B N 1
ATOM 2747 C CA . ILE B 1 160 ? -2.188 6.125 -0.342 1 98.88 160 ILE B CA 1
ATOM 2748 C C . ILE B 1 160 ? -2.811 4.809 -0.804 1 98.88 160 ILE B C 1
ATOM 2750 O O . ILE B 1 160 ? -3.699 4.801 -1.658 1 98.88 160 ILE B O 1
ATOM 2754 N N . MET B 1 161 ? -2.365 3.719 -0.364 1 98.88 161 MET B N 1
ATOM 2755 C CA . MET B 1 161 ? -2.973 2.396 -0.494 1 98.88 161 MET B CA 1
ATOM 2756 C C . MET B 1 161 ? -3.361 1.84 0.872 1 98.88 161 MET B C 1
ATOM 2758 O O . MET B 1 161 ? -2.492 1.521 1.686 1 98.88 161 MET B O 1
ATOM 2762 N N . SER B 1 162 ? -4.59 1.754 1.095 1 98.62 162 SER B N 1
ATOM 2763 C CA . SER B 1 162 ? -5.164 1.368 2.379 1 98.62 162 SER B CA 1
ATOM 2764 C C . SER B 1 162 ? -6.578 0.822 2.213 1 98.62 162 SER B C 1
ATOM 2766 O O . SER B 1 162 ? -7.363 1.346 1.418 1 98.62 162 SER B O 1
ATOM 2768 N N . ASP B 1 163 ? -6.914 -0.193 2.979 1 98.31 163 ASP B N 1
ATOM 2769 C CA . ASP B 1 163 ? -8.242 -0.791 2.879 1 98.31 163 ASP B CA 1
ATOM 2770 C C . ASP B 1 163 ? -9.258 -0.012 3.711 1 98.31 163 ASP B C 1
ATOM 2772 O O . ASP B 1 163 ? -9.133 0.071 4.934 1 98.31 163 ASP B O 1
ATOM 2776 N N . SER B 1 164 ? -10.242 0.442 3.1 1 97 164 SER B N 1
ATOM 2777 C CA . SER B 1 164 ? -11.258 1.235 3.787 1 97 164 SER B CA 1
ATOM 2778 C C . SER B 1 164 ? -12.266 0.343 4.5 1 97 164 SER B C 1
ATOM 2780 O O . SER B 1 164 ? -12.984 0.799 5.395 1 97 164 SER B O 1
ATOM 2782 N N . MET B 1 165 ? -12.289 -0.917 4.195 1 96 165 MET B N 1
ATOM 2783 C CA . MET B 1 165 ? -13.406 -1.781 4.559 1 96 165 MET B CA 1
ATOM 2784 C C . MET B 1 165 ? -13.477 -1.974 6.07 1 96 165 MET B C 1
ATOM 2786 O O . MET B 1 165 ? -14.555 -1.888 6.664 1 96 165 MET B O 1
ATOM 2790 N N . PRO B 1 166 ? -12.328 -2.191 6.715 1 96 166 PRO B N 1
ATOM 2791 C CA . PRO B 1 166 ? -12.422 -2.42 8.164 1 96 166 PRO B CA 1
ATOM 2792 C C . PRO B 1 166 ? -13.094 -1.261 8.898 1 96 166 PRO B C 1
ATOM 2794 O O . PRO B 1 166 ? -13.961 -1.481 9.742 1 96 166 PRO B O 1
ATOM 2797 N N . ALA B 1 167 ? -12.711 -0.057 8.562 1 96.12 167 ALA B N 1
ATOM 2798 C CA . ALA B 1 167 ? -13.297 1.108 9.219 1 96.12 167 ALA B CA 1
ATOM 2799 C C . ALA B 1 167 ? -14.766 1.274 8.828 1 96.12 167 ALA B C 1
ATOM 2801 O O . ALA B 1 167 ? -15.617 1.519 9.688 1 96.12 167 ALA B O 1
ATOM 2802 N N . VAL B 1 168 ? -15.062 1.082 7.574 1 95.5 168 VAL B N 1
ATOM 2803 C CA . VAL B 1 168 ? -16.422 1.276 7.07 1 95.5 168 VAL B CA 1
ATOM 2804 C C . VAL B 1 168 ? -17.359 0.239 7.688 1 95.5 168 VAL B C 1
ATOM 2806 O O . VAL B 1 168 ? -18.469 0.561 8.086 1 95.5 168 VAL B O 1
ATOM 2809 N N . GLN B 1 169 ? -16.891 -1.003 7.781 1 94.75 169 GLN B N 1
ATOM 2810 C CA . GLN B 1 169 ? -17.703 -2.059 8.383 1 94.75 169 GLN B CA 1
ATOM 2811 C C . GLN B 1 169 ? -18.047 -1.727 9.828 1 94.75 169 GLN B C 1
ATOM 2813 O O . GLN B 1 169 ? -19.172 -1.955 10.273 1 94.75 169 GLN B O 1
ATOM 2818 N N . MET B 1 170 ? -17.109 -1.198 10.531 1 96.62 170 MET B N 1
ATOM 2819 C CA . MET B 1 170 ? -17.344 -0.827 11.93 1 96.62 170 MET B CA 1
ATOM 2820 C C . MET B 1 170 ? -18.328 0.333 12.023 1 96.62 170 MET B C 1
ATOM 2822 O O . MET B 1 170 ? -19.219 0.326 12.867 1 96.62 170 MET B O 1
ATOM 2826 N N . LEU B 1 171 ? -18.156 1.314 11.156 1 96.56 171 LEU B N 1
ATOM 2827 C CA . LEU B 1 171 ? -19.062 2.459 11.148 1 96.56 171 LEU B CA 1
ATOM 2828 C C . LEU B 1 171 ? -20.484 2.021 10.844 1 96.56 171 LEU B C 1
ATOM 2830 O O . LEU B 1 171 ? -21.438 2.545 11.43 1 96.56 171 LEU B O 1
ATOM 2834 N N . MET B 1 172 ? -20.625 1.062 9.953 1 94.75 172 MET B N 1
ATOM 2835 C CA . MET B 1 172 ? -21.938 0.515 9.633 1 94.75 172 MET B CA 1
ATOM 2836 C C . MET B 1 172 ? -22.516 -0.232 10.828 1 94.75 172 MET B C 1
ATOM 2838 O O . MET B 1 172 ? -23.688 -0.045 11.172 1 94.75 172 MET B O 1
ATOM 2842 N N . ALA B 1 173 ? -21.766 -1.032 11.453 1 95.25 173 ALA B N 1
ATOM 2843 C CA . ALA B 1 173 ? -22.219 -1.808 12.602 1 95.25 173 ALA B CA 1
ATOM 2844 C C . ALA B 1 173 ? -22.672 -0.893 13.734 1 95.25 173 ALA B C 1
ATOM 2846 O O . ALA B 1 173 ? -23.594 -1.229 14.484 1 95.25 173 ALA B O 1
ATOM 2847 N N . ARG B 1 174 ? -22.078 0.275 13.82 1 96.38 174 ARG B N 1
ATOM 2848 C CA . ARG B 1 174 ? -22.391 1.239 14.875 1 96.38 174 ARG B CA 1
ATOM 2849 C C . ARG B 1 174 ? -23.562 2.129 14.477 1 96.38 174 ARG B C 1
ATOM 2851 O O . ARG B 1 174 ? -24 2.984 15.25 1 96.38 174 ARG B O 1
ATOM 2858 N N . GLY B 1 175 ? -23.969 2.051 13.227 1 93.94 175 GLY B N 1
ATOM 2859 C CA . GLY B 1 175 ? -25.094 2.832 12.758 1 93.94 175 GLY B CA 1
ATOM 2860 C C . GLY B 1 175 ? -24.719 4.25 12.367 1 93.94 175 GLY B C 1
ATOM 2861 O O . GLY B 1 175 ? -25.578 5.129 12.297 1 93.94 175 GLY B O 1
ATOM 2862 N N . VAL B 1 176 ? -23.438 4.5 12.188 1 94.88 176 VAL B N 1
ATOM 2863 C CA . VAL B 1 176 ? -22.953 5.84 11.852 1 94.88 176 VAL B CA 1
ATOM 2864 C C . VAL B 1 176 ? -23.188 6.113 10.367 1 94.88 176 VAL B C 1
ATOM 2866 O O . VAL B 1 176 ? -23.547 7.227 9.984 1 94.88 176 VAL B O 1
ATOM 2869 N N . ILE B 1 177 ? -22.875 5.07 9.547 1 90.38 177 ILE B N 1
ATOM 2870 C CA . ILE B 1 177 ? -23.188 5.211 8.125 1 90.38 177 ILE B CA 1
ATOM 2871 C C . ILE B 1 177 ? -24.188 4.148 7.707 1 90.38 177 ILE B C 1
ATOM 2873 O O . ILE B 1 177 ? -24.266 3.078 8.32 1 90.38 177 ILE B O 1
ATOM 2877 N N . LYS B 1 178 ? -25.031 4.547 6.812 1 81 178 LYS B N 1
ATOM 2878 C CA . LYS B 1 178 ? -26.141 3.686 6.375 1 81 178 LYS B CA 1
ATOM 2879 C C . LYS B 1 178 ? -25.609 2.516 5.543 1 81 178 LYS B C 1
ATOM 2881 O O . LYS B 1 178 ? -24.641 2.654 4.812 1 81 178 LYS B O 1
ATOM 2886 N N . LYS B 1 179 ? -26.281 1.447 5.758 1 66.56 179 LYS B N 1
ATOM 2887 C CA . LYS B 1 179 ? -26 0.198 5.059 1 66.56 179 LYS B CA 1
ATOM 2888 C C . LYS B 1 179 ? -26.438 0.279 3.596 1 66.56 179 LYS B C 1
ATOM 2890 O O . LYS B 1 179 ? -27.406 0.97 3.268 1 66.56 179 LYS B O 1
#